Protein AF-A0A1U7U8F5-F1 (afdb_monomer_lite)

Secondary structure (DSSP, 8-state):
-HHHHTSHHHHHHHHHHHHHHHHTTT--TTS-----HHHHHHHHHHHHHHHHHHTSPPPP-S-SSS-THHHHHHHHHHHHHHHHHHHHS-GGGGGGHHHHHHHHHTTS-BTTTTEE-HHHHHHHHHHHHHHHHTTSS-GGGHHHIIIIIIHHHHHHHHHHHHHTTPEESS--GGG-S-SS-SHHHHHHHHHTTT--GGGS-----------------------------PPPPPPPPS--SHHHHHHSTTTTSS-SSS-PPPPTTS--S-S---EEETTEEEEEETTEEEETT--PPPPP---

Organism: Carlito syrichta (NCBI:txid1868482)

pLDDT: mean 72.07, std 29.59, range [22.02, 98.56]

Sequence (303 aa):
MGKWKRSQAYADYIGFILTLNEGVKGKKLTVTHRVSEAIEKLVALLNTLDRWIDETPPVDQPSRFGNKAYRTWYAKLDQEAENLVATVVPPHLAAAVPEVAVYLKESVGNATRIDYGTGHEAAFAAFLCCLCKIGVLRVDDQIAIVFKVFNRYLEVMRKLQKTYRMEPAGSQGVWGLDDFQFLPFIWGSSQLIDEDWSVRGTLQPAVEHQRCPLLVQSEPGSRPHVQGRVPGEVPGDPALQVRELAAHPSCHLRLRGPLKPPPPAVPVLTLPLFFLFDGRLLTRVGWGWRELGQREGRPKQGK

Radius of gyration: 24.91 Å; chains: 1; bounding box: 90×78×45 Å

Foldseek 3Di:
DVDCCPDPLVVLLVVLLVLLLLVLAQHFLPDDADDDPLLVLLLVLLVVLLVLPVVQAFDDDPDPAFTLSVLVSLVVLVVCLLVSQPSNDDPVVSVCSVVLSVLVSLQQADNVQLAAAARSVSSVSSSVSVCVVVPSDDSSCSNSCVSPNVVSNVVSNVSSCVRRVHFQDDDPDLQDPDSHHDSLCSSLVSNCPPPPPVVPDDLDAPPPPPPDPDDDDDDDDDDDDDDDDDDDDDDDDTSPRVCVVRHPCPQVPPDPDPRDPHRPNDDDPPDWDFDDDPNFTWTDDPPDIDTPDDDDDDDDDDD

Structure (mmCIF, N/CA/C/O backbone):
data_AF-A0A1U7U8F5-F1
#
_entry.id   AF-A0A1U7U8F5-F1
#
loop_
_atom_site.group_PDB
_atom_site.id
_atom_site.type_symbol
_atom_site.label_atom_id
_atom_site.label_alt_id
_atom_site.label_comp_id
_atom_site.label_asym_id
_atom_site.label_entity_id
_atom_site.label_seq_id
_atom_site.pdbx_PDB_ins_code
_atom_site.Cartn_x
_atom_site.Cartn_y
_atom_site.Cartn_z
_atom_site.occupancy
_atom_site.B_iso_or_equiv
_atom_site.auth_seq_id
_atom_site.auth_comp_id
_atom_site.auth_asym_id
_atom_site.auth_atom_id
_atom_site.pdbx_PDB_model_num
ATOM 1 N N . MET A 1 1 ? 15.162 -14.000 14.342 1.00 82.50 1 MET A N 1
ATOM 2 C CA . MET A 1 1 ? 15.774 -13.273 13.202 1.00 82.50 1 MET A CA 1
ATOM 3 C C . MET A 1 1 ? 16.588 -14.137 12.235 1.00 82.50 1 MET A C 1
ATOM 5 O O . MET A 1 1 ? 16.387 -13.992 11.038 1.00 82.50 1 MET A O 1
ATOM 9 N N . GLY A 1 2 ? 17.470 -15.045 12.682 1.00 93.56 2 GLY A N 1
ATOM 10 C CA . GLY A 1 2 ? 18.291 -15.855 11.756 1.00 93.56 2 GLY A CA 1
ATOM 11 C C . GLY A 1 2 ? 17.498 -16.722 10.759 1.00 93.56 2 GLY A C 1
ATOM 12 O O . GLY A 1 2 ? 17.869 -16.790 9.593 1.00 93.56 2 GLY A O 1
ATOM 13 N N . LYS A 1 3 ? 16.375 -17.325 11.188 1.00 95.81 3 LYS A N 1
ATOM 14 C CA . LYS A 1 3 ? 15.469 -18.103 10.316 1.00 95.81 3 LYS A CA 1
ATOM 15 C C . LYS A 1 3 ? 14.855 -17.251 9.197 1.00 95.81 3 LYS A C 1
ATOM 17 O O . LYS A 1 3 ? 14.829 -17.688 8.058 1.00 95.81 3 LYS A O 1
ATOM 22 N N . TRP A 1 4 ? 14.410 -16.034 9.522 1.00 94.88 4 TRP A N 1
ATOM 23 C CA . TRP A 1 4 ? 13.816 -15.100 8.559 1.00 94.88 4 TRP A CA 1
ATOM 24 C C . TRP A 1 4 ? 14.803 -14.727 7.448 1.00 94.88 4 TRP A C 1
ATOM 26 O O . TRP A 1 4 ? 14.494 -14.917 6.279 1.00 94.88 4 TRP A O 1
ATOM 36 N N . LYS A 1 5 ? 16.025 -14.309 7.806 1.00 94.88 5 LYS A N 1
ATOM 37 C CA . LYS A 1 5 ? 17.063 -13.908 6.836 1.00 94.88 5 LYS A CA 1
ATOM 38 C C . LYS A 1 5 ? 17.476 -15.015 5.852 1.00 94.88 5 LYS A C 1
ATOM 40 O O . LYS A 1 5 ? 18.055 -14.713 4.821 1.00 94.88 5 LYS A O 1
ATOM 45 N N . ARG A 1 6 ? 17.217 -16.286 6.180 1.00 96.50 6 ARG A N 1
ATOM 46 C CA . ARG A 1 6 ? 17.508 -17.453 5.325 1.00 96.50 6 ARG A CA 1
ATOM 47 C C . ARG A 1 6 ? 16.265 -18.035 4.649 1.00 96.50 6 ARG A C 1
ATOM 49 O O . ARG A 1 6 ? 16.342 -19.104 4.056 1.00 96.50 6 ARG A O 1
ATOM 56 N N . SER A 1 7 ? 15.111 -17.396 4.809 1.00 97.88 7 SER A N 1
ATOM 57 C CA . SER A 1 7 ? 13.853 -17.880 4.247 1.00 97.88 7 SER A CA 1
ATOM 58 C C . SER A 1 7 ? 13.704 -17.475 2.783 1.00 97.88 7 SER A C 1
ATOM 60 O O . SER A 1 7 ? 14.211 -16.431 2.370 1.00 97.88 7 SER A O 1
ATOM 62 N N . GLN A 1 8 ? 12.945 -18.269 2.025 1.00 97.50 8 GLN A N 1
ATOM 63 C CA . GLN A 1 8 ? 12.595 -17.942 0.643 1.00 97.50 8 GLN A CA 1
ATOM 64 C C . GLN A 1 8 ? 11.852 -16.602 0.550 1.00 97.50 8 GLN A C 1
ATOM 66 O O . GLN A 1 8 ? 12.165 -15.789 -0.308 1.00 97.50 8 GLN A O 1
ATOM 71 N N . ALA A 1 9 ? 10.949 -16.325 1.497 1.00 96.19 9 ALA A N 1
ATOM 72 C CA . ALA A 1 9 ? 10.206 -15.069 1.554 1.00 96.19 9 ALA A CA 1
ATOM 73 C C . ALA A 1 9 ? 11.127 -13.842 1.654 1.00 96.19 9 ALA A C 1
ATOM 75 O O . ALA A 1 9 ? 10.892 -12.845 0.981 1.00 96.19 9 ALA A O 1
ATOM 76 N N . TYR A 1 10 ? 12.200 -13.915 2.448 1.00 97.19 10 TYR A N 1
ATOM 77 C CA . TYR A 1 10 ? 13.178 -12.828 2.530 1.00 97.19 10 TYR A CA 1
ATOM 78 C C . TYR A 1 10 ? 13.939 -12.640 1.213 1.00 97.19 10 TYR A C 1
ATOM 80 O O . TYR A 1 10 ? 14.113 -11.506 0.771 1.00 97.19 10 TYR A O 1
ATOM 88 N N . ALA A 1 11 ? 14.373 -13.736 0.584 1.00 97.62 11 ALA A N 1
ATOM 89 C CA . ALA A 1 11 ? 15.077 -13.684 -0.694 1.00 97.62 11 ALA A CA 1
ATOM 90 C C . ALA A 1 11 ? 14.194 -13.093 -1.806 1.00 97.62 11 ALA A C 1
ATOM 92 O O . ALA A 1 11 ? 14.628 -12.183 -2.509 1.00 97.62 11 ALA A O 1
ATOM 93 N N . ASP A 1 12 ? 12.944 -13.549 -1.907 1.00 96.69 12 ASP A N 1
ATOM 94 C CA . ASP A 1 12 ? 11.968 -13.052 -2.879 1.00 96.69 12 ASP A CA 1
ATOM 95 C C . ASP A 1 12 ? 11.641 -11.575 -2.645 1.00 96.69 12 ASP A C 1
ATOM 97 O O . ASP A 1 12 ? 11.626 -10.785 -3.586 1.00 96.69 12 ASP A O 1
ATOM 101 N N . TYR A 1 13 ? 11.419 -11.192 -1.384 1.00 96.88 13 TYR A N 1
ATOM 102 C CA . TYR A 1 13 ? 11.092 -9.821 -1.011 1.00 96.88 13 TYR A CA 1
ATOM 103 C C . TYR A 1 13 ? 12.232 -8.859 -1.349 1.00 96.88 13 TYR A C 1
ATOM 105 O O . TYR A 1 13 ? 12.018 -7.854 -2.021 1.00 96.88 13 TYR A O 1
ATOM 113 N N . ILE A 1 14 ? 13.463 -9.166 -0.928 1.00 97.19 14 ILE A N 1
ATOM 114 C CA . ILE A 1 14 ? 14.619 -8.313 -1.232 1.00 97.19 14 ILE A CA 1
ATOM 115 C C . ILE A 1 14 ? 14.899 -8.290 -2.736 1.00 97.19 14 ILE A C 1
ATOM 117 O O . ILE A 1 14 ? 15.156 -7.216 -3.277 1.00 97.19 14 ILE A O 1
ATOM 121 N N . GLY A 1 15 ? 14.791 -9.435 -3.417 1.00 96.56 15 GLY A N 1
ATOM 122 C CA . GLY A 1 15 ? 14.902 -9.510 -4.872 1.00 96.56 15 GLY A CA 1
ATOM 123 C C . GLY A 1 15 ? 13.912 -8.572 -5.561 1.00 96.56 15 GLY A C 1
ATOM 124 O O . GLY A 1 15 ? 14.318 -7.754 -6.379 1.00 96.56 15 GLY A O 1
ATOM 125 N N . PHE A 1 16 ? 12.642 -8.606 -5.153 1.00 96.75 16 PHE A N 1
ATOM 126 C CA . PHE A 1 16 ? 11.596 -7.725 -5.668 1.00 96.75 16 PHE A CA 1
ATOM 127 C C . PHE A 1 16 ? 11.921 -6.237 -5.474 1.00 96.75 16 PHE A C 1
ATOM 129 O O . PHE A 1 16 ? 11.867 -5.471 -6.437 1.00 96.75 16 PHE A O 1
ATOM 136 N N . ILE A 1 17 ? 12.322 -5.821 -4.265 1.00 96.75 17 ILE A N 1
ATOM 137 C CA . ILE A 1 17 ? 12.678 -4.418 -3.991 1.00 96.75 17 ILE A CA 1
ATOM 138 C C . ILE A 1 17 ? 13.838 -3.950 -4.880 1.00 96.75 17 ILE A C 1
ATOM 140 O O . ILE A 1 17 ? 13.774 -2.846 -5.427 1.00 96.75 17 ILE A O 1
ATOM 144 N N . LEU A 1 18 ? 14.877 -4.777 -5.041 1.00 96.50 18 LEU A N 1
ATOM 145 C CA . LEU A 1 18 ? 16.050 -4.451 -5.856 1.00 96.50 18 LEU A CA 1
ATOM 146 C C . LEU A 1 18 ? 15.728 -4.423 -7.355 1.00 96.50 18 LEU A C 1
ATOM 148 O O . LEU A 1 18 ? 16.189 -3.523 -8.055 1.00 96.50 18 LEU A O 1
ATOM 152 N N . THR A 1 19 ? 14.900 -5.346 -7.851 1.00 95.88 19 THR A N 1
ATOM 153 C CA . THR A 1 19 ? 14.446 -5.337 -9.249 1.00 95.88 19 THR A CA 1
ATOM 154 C C . THR A 1 19 ? 13.675 -4.059 -9.570 1.00 95.88 19 THR A C 1
ATOM 156 O O . THR A 1 19 ? 13.973 -3.401 -10.566 1.00 95.88 19 THR A O 1
ATOM 159 N N . LEU A 1 20 ? 12.739 -3.653 -8.704 1.00 95.62 20 LEU A N 1
ATOM 160 C CA . LEU A 1 20 ? 12.026 -2.385 -8.875 1.00 95.62 20 LEU A CA 1
ATOM 161 C C . LEU A 1 20 ? 12.970 -1.180 -8.790 1.00 95.62 20 LEU A C 1
ATOM 163 O O . LEU A 1 20 ? 12.830 -0.243 -9.574 1.00 95.62 20 LEU A O 1
ATOM 167 N N . ASN A 1 21 ? 13.955 -1.226 -7.888 1.00 95.00 21 ASN A N 1
ATOM 168 C CA . ASN A 1 21 ? 14.948 -0.168 -7.724 1.00 95.00 21 ASN A CA 1
ATOM 169 C C . ASN A 1 21 ? 15.760 0.083 -9.002 1.00 95.00 21 ASN A C 1
ATOM 171 O O . ASN A 1 21 ? 15.910 1.234 -9.410 1.00 95.00 21 ASN A O 1
ATOM 175 N N . GLU A 1 22 ? 16.243 -0.974 -9.656 1.00 94.44 22 GLU A N 1
ATOM 176 C CA . GLU A 1 22 ? 16.920 -0.852 -10.953 1.00 94.44 22 GLU A CA 1
ATOM 177 C C . GLU A 1 22 ? 15.947 -0.432 -12.065 1.00 94.44 22 GLU A C 1
ATOM 179 O O . GLU A 1 22 ? 16.286 0.383 -12.926 1.00 94.44 22 GLU A O 1
ATOM 184 N N . GLY A 1 23 ? 14.699 -0.911 -12.016 1.00 92.12 23 GLY A N 1
ATOM 185 C CA . GLY A 1 23 ? 13.648 -0.532 -12.960 1.00 92.12 23 GLY A CA 1
ATOM 186 C C . GLY A 1 23 ? 13.416 0.981 -13.033 1.00 92.12 23 GLY A C 1
ATOM 187 O O . GLY A 1 23 ? 13.253 1.526 -14.129 1.00 92.12 23 GLY A O 1
ATOM 188 N N . VAL A 1 24 ? 13.475 1.683 -11.899 1.00 92.88 24 VAL A N 1
ATOM 189 C CA . VAL A 1 24 ? 13.229 3.137 -11.807 1.00 92.88 24 VAL A CA 1
ATOM 190 C C . VAL A 1 24 ? 14.482 4.010 -11.891 1.00 92.88 24 VAL A C 1
ATOM 192 O O . VAL A 1 24 ? 14.369 5.236 -11.917 1.00 92.88 24 VAL A O 1
ATOM 195 N N . LYS A 1 25 ? 15.666 3.400 -11.976 1.00 93.06 25 LYS A N 1
ATOM 196 C CA . LYS A 1 25 ? 16.948 4.109 -11.995 1.00 93.06 25 LYS A CA 1
ATOM 197 C C . LYS A 1 25 ? 17.014 5.158 -13.106 1.00 93.06 25 LYS A C 1
ATOM 199 O O . LYS A 1 25 ? 16.741 4.826 -14.267 1.00 93.06 25 LYS A O 1
ATOM 204 N N . GLY A 1 26 ? 17.348 6.397 -12.731 1.00 88.62 26 GLY A N 1
ATOM 205 C CA . GLY A 1 26 ? 17.489 7.551 -13.630 1.00 88.62 26 GLY A CA 1
ATOM 206 C C . GLY A 1 26 ? 16.205 7.971 -14.362 1.00 88.62 26 GLY A C 1
ATOM 207 O O . GLY A 1 26 ? 16.271 8.663 -15.377 1.00 88.62 26 GLY A O 1
ATOM 208 N N . LYS A 1 27 ? 15.024 7.510 -13.919 1.00 88.94 27 LYS A N 1
ATOM 209 C CA . LYS A 1 27 ? 13.741 7.781 -14.589 1.00 88.94 27 LYS A CA 1
ATOM 210 C C . LYS A 1 27 ? 12.869 8.714 -13.760 1.00 88.94 27 LYS A C 1
ATOM 212 O O . LYS A 1 27 ? 12.608 8.475 -12.584 1.00 88.94 27 LYS A O 1
ATOM 217 N N . LYS A 1 28 ? 12.335 9.743 -14.417 1.00 87.06 28 LYS A N 1
ATOM 218 C CA . LYS A 1 28 ? 11.339 10.654 -13.835 1.00 87.06 28 LYS A CA 1
ATOM 219 C C . LYS A 1 28 ? 9.970 9.992 -13.795 1.00 87.06 28 LYS A C 1
ATOM 221 O O . LYS A 1 28 ? 9.658 9.171 -14.651 1.00 87.06 28 LYS A O 1
ATOM 226 N N . LEU A 1 29 ? 9.113 10.428 -12.875 1.00 81.56 29 LEU A N 1
ATOM 227 C CA . LEU A 1 29 ? 7.721 9.965 -12.811 1.00 81.56 29 LEU A CA 1
ATOM 228 C C . LEU A 1 29 ? 6.932 10.210 -14.102 1.00 81.56 29 LEU A C 1
ATOM 230 O O . LEU A 1 29 ? 6.034 9.442 -14.430 1.00 81.56 29 LEU A O 1
ATOM 234 N N . THR A 1 30 ? 7.278 11.263 -14.843 1.00 82.88 30 THR A N 1
ATOM 235 C CA . THR A 1 30 ? 6.650 11.613 -16.123 1.00 82.88 30 THR A CA 1
ATOM 236 C C . THR A 1 30 ? 7.140 10.769 -17.297 1.00 82.88 30 THR A C 1
ATOM 238 O O . THR A 1 30 ? 6.676 10.976 -18.418 1.00 82.88 30 THR A O 1
ATOM 241 N N . VAL A 1 31 ? 8.073 9.832 -17.079 1.00 86.94 31 VAL A N 1
ATOM 242 C CA . VAL A 1 31 ? 8.539 8.940 -18.142 1.00 86.94 31 VAL A CA 1
ATOM 243 C C . VAL A 1 31 ? 7.357 8.159 -18.705 1.00 86.94 31 VAL A C 1
ATOM 245 O O . VAL A 1 31 ? 6.549 7.596 -17.963 1.00 86.94 31 VAL A O 1
ATOM 248 N N . THR A 1 32 ? 7.251 8.099 -20.028 1.00 88.12 32 THR A N 1
ATOM 249 C CA . THR A 1 32 ? 6.258 7.246 -20.673 1.00 88.12 32 THR A CA 1
ATOM 250 C C . THR A 1 32 ? 6.615 5.788 -20.411 1.00 88.12 32 THR A C 1
ATOM 252 O O . THR A 1 32 ? 7.730 5.347 -20.682 1.00 88.12 32 THR A O 1
ATOM 255 N N . HIS A 1 33 ? 5.667 5.038 -19.866 1.00 88.81 33 HIS A N 1
ATOM 256 C CA . HIS A 1 33 ? 5.814 3.622 -19.567 1.00 88.81 33 HIS A CA 1
ATOM 257 C C . HIS A 1 33 ? 4.502 2.899 -19.860 1.00 88.81 33 HIS A C 1
ATOM 259 O O . HIS A 1 33 ? 3.434 3.512 -19.929 1.00 88.81 33 HIS A O 1
ATOM 265 N N . ARG A 1 34 ? 4.587 1.583 -20.053 1.00 90.25 34 ARG A N 1
ATOM 266 C CA . ARG A 1 34 ? 3.415 0.739 -20.269 1.00 90.25 34 ARG A CA 1
ATOM 267 C C . ARG A 1 34 ? 2.558 0.718 -19.005 1.00 90.25 34 ARG A C 1
ATOM 269 O O . ARG A 1 34 ? 3.077 0.564 -17.904 1.00 90.25 34 ARG A O 1
ATOM 276 N N . VAL A 1 35 ? 1.248 0.834 -19.182 1.00 94.62 35 VAL A N 1
ATOM 277 C CA . VAL A 1 35 ? 0.257 0.651 -18.120 1.00 94.62 35 VAL A CA 1
ATOM 278 C C . VAL A 1 35 ? -0.619 -0.521 -18.540 1.00 94.62 35 VAL A C 1
ATOM 280 O O . VAL A 1 35 ? -1.274 -0.458 -19.577 1.00 94.62 35 VAL A O 1
ATOM 283 N N . SER A 1 36 ? -0.558 -1.625 -17.799 1.00 95.88 36 SER A N 1
ATOM 284 C CA . SER A 1 36 ? -1.419 -2.784 -18.035 1.00 95.88 36 SER A CA 1
ATOM 285 C C . SER A 1 36 ? -2.768 -2.636 -17.332 1.00 95.88 36 SER A C 1
ATOM 287 O O . SER A 1 36 ? -2.914 -1.862 -16.386 1.00 95.88 36 SER A O 1
ATOM 289 N N . GLU A 1 37 ? -3.746 -3.441 -17.748 1.00 96.75 37 GLU A N 1
ATOM 290 C CA . GLU A 1 37 ? -5.063 -3.519 -17.100 1.00 96.75 37 GLU A CA 1
ATOM 291 C C . GLU A 1 37 ? -4.948 -3.857 -15.601 1.00 96.75 37 GLU A C 1
ATOM 293 O O . GLU A 1 37 ? -5.682 -3.316 -14.776 1.00 96.75 37 GLU A O 1
ATOM 298 N N . ALA A 1 38 ? -3.987 -4.709 -15.219 1.00 97.00 38 ALA A N 1
ATOM 299 C CA . ALA A 1 38 ? -3.735 -5.047 -13.819 1.00 97.00 38 ALA A CA 1
ATOM 300 C C . ALA A 1 38 ? -3.294 -3.819 -13.001 1.00 97.00 38 ALA A C 1
ATOM 302 O O . ALA A 1 38 ? -3.749 -3.636 -11.873 1.00 97.00 38 ALA A O 1
ATOM 303 N N . ILE A 1 39 ? -2.458 -2.946 -13.577 1.00 97.81 39 ILE A N 1
ATOM 304 C CA . ILE A 1 39 ? -2.050 -1.686 -12.943 1.00 97.81 39 ILE A CA 1
ATOM 305 C C . ILE A 1 39 ? -3.245 -0.745 -12.770 1.00 97.81 39 ILE A C 1
ATOM 307 O O . ILE A 1 39 ? -3.401 -0.151 -11.705 1.00 97.81 39 ILE A O 1
ATOM 311 N N . GLU A 1 40 ? -4.106 -0.618 -13.781 1.00 97.88 40 GLU A N 1
ATOM 312 C CA . GLU A 1 40 ? -5.309 0.219 -13.687 1.00 97.88 40 GLU A CA 1
ATOM 313 C C . GLU A 1 40 ? -6.268 -0.291 -12.609 1.00 97.88 40 GLU A C 1
ATOM 315 O O . GLU A 1 40 ? -6.746 0.494 -11.788 1.00 97.88 40 GLU A O 1
ATOM 320 N N . LYS A 1 41 ? -6.475 -1.611 -12.539 1.00 98.12 41 LYS A N 1
ATOM 321 C CA . LYS A 1 41 ? -7.278 -2.259 -11.494 1.00 98.12 41 LYS A CA 1
ATOM 322 C C . LYS A 1 41 ? -6.695 -2.049 -10.097 1.00 98.12 41 LYS A C 1
ATOM 324 O O . LYS A 1 41 ? -7.445 -1.761 -9.170 1.00 98.12 41 LYS A O 1
ATOM 329 N N . LEU A 1 42 ? -5.372 -2.108 -9.939 1.00 98.44 42 LEU A N 1
ATOM 330 C CA . LEU A 1 42 ? -4.708 -1.792 -8.668 1.00 98.44 42 LEU A CA 1
ATOM 331 C C . LEU A 1 42 ? -4.900 -0.328 -8.257 1.00 98.44 42 LEU A C 1
ATOM 333 O O . LEU A 1 42 ? -5.165 -0.043 -7.091 1.00 98.44 42 LEU A O 1
ATOM 337 N N . VAL A 1 43 ? -4.813 0.609 -9.202 1.00 98.25 43 VAL A N 1
ATOM 338 C CA . VAL A 1 43 ? -5.098 2.025 -8.928 1.00 98.25 43 VAL A CA 1
ATOM 339 C C . VAL A 1 43 ? -6.574 2.224 -8.560 1.00 98.25 43 VAL A C 1
ATOM 341 O O . VAL A 1 43 ? -6.869 2.959 -7.619 1.00 98.25 43 VAL A O 1
ATOM 344 N N . ALA A 1 44 ? -7.504 1.543 -9.233 1.00 98.31 44 ALA A N 1
ATOM 345 C CA . ALA A 1 44 ? -8.931 1.584 -8.907 1.00 98.31 44 ALA A CA 1
ATOM 346 C C . ALA A 1 44 ? -9.240 0.992 -7.518 1.00 98.31 44 ALA A C 1
ATOM 348 O O . ALA A 1 44 ? -10.053 1.548 -6.773 1.00 98.31 44 ALA A O 1
ATOM 349 N N . LEU A 1 45 ? -8.545 -0.083 -7.134 1.00 98.50 45 LEU A N 1
ATOM 350 C CA . LEU A 1 45 ? -8.580 -0.638 -5.781 1.00 98.50 45 LEU A CA 1
ATOM 351 C C . LEU A 1 45 ? -8.150 0.426 -4.764 1.00 98.50 45 LEU A C 1
ATOM 353 O O . LEU A 1 45 ? -8.891 0.709 -3.825 1.00 98.50 45 LEU A O 1
ATOM 357 N N . LEU A 1 46 ? -7.012 1.093 -4.979 1.00 98.56 46 LEU A N 1
ATOM 358 C CA . LEU A 1 46 ? -6.535 2.158 -4.085 1.00 98.56 46 LEU A CA 1
ATOM 359 C C . LEU A 1 46 ? -7.489 3.364 -4.036 1.00 98.56 46 LEU A C 1
ATOM 361 O O . LEU A 1 46 ? -7.699 3.941 -2.972 1.00 98.56 46 LEU A O 1
ATOM 365 N N . ASN A 1 47 ? -8.126 3.715 -5.155 1.00 98.44 47 ASN A N 1
ATOM 366 C CA . ASN A 1 47 ? -9.162 4.751 -5.195 1.00 98.44 47 ASN A CA 1
ATOM 367 C C . ASN A 1 47 ? -10.411 4.363 -4.396 1.00 98.44 47 ASN A C 1
ATOM 369 O O . ASN A 1 47 ? -11.062 5.228 -3.814 1.00 98.44 47 ASN A O 1
ATOM 373 N N . THR A 1 48 ? -10.739 3.073 -4.331 1.00 98.44 48 THR A N 1
ATOM 374 C CA . THR A 1 48 ? -11.832 2.579 -3.485 1.00 98.44 48 THR A CA 1
ATOM 375 C C . THR A 1 48 ? -11.500 2.749 -2.005 1.00 98.44 48 THR A C 1
ATOM 377 O O . THR A 1 48 ? -12.331 3.259 -1.254 1.00 98.44 48 THR A O 1
ATOM 380 N N . LEU A 1 49 ? -10.268 2.415 -1.604 1.00 98.25 49 LEU A N 1
ATOM 381 C CA . LEU A 1 49 ? -9.776 2.656 -0.243 1.00 98.25 49 LEU A CA 1
ATOM 382 C C . LEU A 1 49 ? -9.831 4.145 0.117 1.00 98.25 49 LEU A C 1
ATOM 384 O O . LEU A 1 49 ? -10.273 4.485 1.213 1.00 98.25 49 LEU A O 1
ATOM 388 N N . ASP A 1 50 ? -9.425 5.017 -0.809 1.00 98.19 50 ASP A N 1
ATOM 389 C CA . ASP A 1 50 ? -9.465 6.472 -0.644 1.00 98.19 50 ASP A CA 1
ATOM 390 C C . ASP A 1 50 ? -10.892 7.010 -0.477 1.00 98.19 50 ASP A C 1
ATOM 392 O O . ASP A 1 50 ? -11.166 7.772 0.450 1.00 98.19 50 ASP A O 1
ATOM 396 N N . ARG A 1 51 ? -11.828 6.551 -1.316 1.00 98.44 51 ARG A N 1
ATOM 397 C CA . ARG A 1 51 ? -13.251 6.901 -1.212 1.00 98.44 51 ARG A CA 1
ATOM 398 C C . ARG A 1 51 ? -13.830 6.507 0.144 1.00 98.44 51 ARG A C 1
ATOM 400 O O . ARG A 1 51 ? -14.583 7.272 0.741 1.00 98.44 51 ARG A O 1
ATOM 407 N N . TRP A 1 52 ? -13.469 5.337 0.672 1.00 98.44 52 TRP A N 1
ATOM 408 C CA . TRP A 1 52 ? -13.939 4.924 1.995 1.00 98.44 52 TRP A CA 1
ATOM 409 C C . TRP A 1 52 ? -13.451 5.834 3.121 1.00 98.44 52 TRP A C 1
ATOM 411 O O . TRP A 1 52 ? -14.117 5.890 4.157 1.00 98.44 52 TRP A O 1
ATOM 421 N N . ILE A 1 53 ? -12.329 6.544 2.944 1.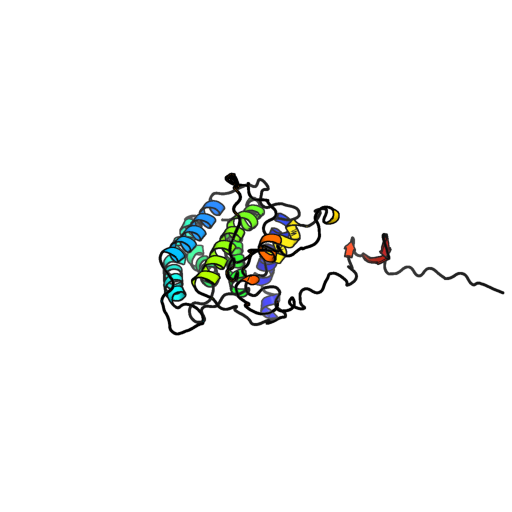00 98.06 53 ILE A N 1
ATOM 422 C CA . ILE A 1 53 ? -11.865 7.555 3.906 1.00 98.06 53 ILE A CA 1
ATOM 423 C C . ILE A 1 53 ? -12.855 8.720 3.939 1.00 98.06 53 ILE A C 1
ATOM 425 O O . ILE A 1 53 ? -13.243 9.158 5.020 1.00 98.06 53 ILE A O 1
ATOM 429 N N . ASP A 1 54 ? -13.309 9.177 2.770 1.00 97.25 54 ASP A N 1
ATOM 430 C CA . ASP A 1 54 ? -14.283 10.271 2.658 1.00 97.25 54 ASP A CA 1
ATOM 431 C C . ASP A 1 54 ? -15.651 9.873 3.232 1.00 97.25 54 ASP A C 1
ATOM 433 O O . ASP A 1 54 ? -16.308 10.660 3.910 1.00 97.25 54 ASP A O 1
ATOM 437 N N . GLU A 1 55 ? -16.049 8.615 3.042 1.00 97.44 55 GLU A N 1
ATOM 438 C CA . GLU A 1 55 ? -17.282 8.046 3.603 1.00 97.44 55 GLU A CA 1
ATOM 439 C C . GLU A 1 55 ? -17.205 7.734 5.103 1.00 97.44 55 GLU A C 1
ATOM 441 O O . GLU A 1 55 ? -18.209 7.354 5.710 1.00 97.44 55 GLU A O 1
ATOM 446 N N . THR A 1 56 ? -16.022 7.837 5.709 1.00 97.06 56 THR A N 1
ATOM 447 C CA . THR A 1 56 ? -15.797 7.486 7.114 1.00 97.06 56 THR A CA 1
ATOM 448 C C . THR A 1 56 ? -15.119 8.660 7.827 1.00 97.06 56 THR A C 1
ATOM 450 O O . THR A 1 56 ? -13.938 8.572 8.181 1.00 97.06 56 THR A O 1
ATOM 453 N N . PRO A 1 57 ? -15.835 9.785 8.025 1.00 96.00 57 PRO A N 1
ATOM 454 C CA . PRO A 1 57 ? -15.252 10.996 8.584 1.00 96.00 57 PRO A CA 1
ATOM 455 C C . PRO A 1 57 ? -14.760 10.784 10.028 1.00 96.00 57 PRO A C 1
ATOM 457 O O . PRO A 1 57 ? -15.305 9.944 10.754 1.00 96.00 57 PRO A O 1
ATOM 460 N N . PRO A 1 58 ? -13.744 11.544 10.481 1.00 95.12 58 PRO A N 1
ATOM 461 C CA . PRO A 1 58 ? -13.267 11.483 11.859 1.00 95.12 58 PRO A CA 1
ATOM 462 C C . PRO A 1 58 ? -14.386 11.779 12.858 1.00 95.12 58 PRO A C 1
ATOM 464 O O . PRO A 1 58 ? -15.131 12.745 12.697 1.00 95.12 58 PRO A O 1
ATOM 467 N N . VAL A 1 59 ? -14.468 10.983 13.923 1.00 93.69 59 VAL A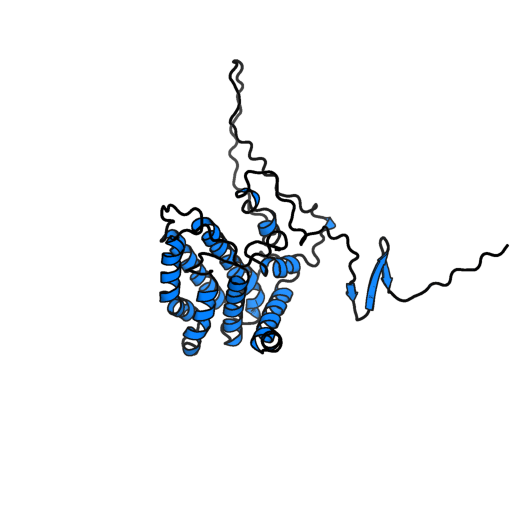 N 1
ATOM 468 C CA . VAL A 1 59 ? -15.425 11.221 15.013 1.00 93.69 59 VAL A CA 1
ATOM 469 C C . VAL A 1 59 ? -14.823 12.128 16.076 1.00 93.69 59 VAL A C 1
ATOM 471 O O . VAL A 1 59 ? -13.612 12.081 16.320 1.00 93.69 59 VAL A O 1
ATOM 474 N N . ASP A 1 60 ? -15.665 12.926 16.733 1.00 90.38 60 ASP A N 1
ATOM 475 C CA . ASP A 1 60 ? -15.232 13.639 17.928 1.00 90.38 60 ASP A CA 1
ATOM 476 C C . ASP A 1 60 ? -14.937 12.635 19.049 1.00 90.38 60 ASP A C 1
ATOM 478 O O . ASP A 1 60 ? -15.665 11.658 19.256 1.00 90.38 60 ASP A O 1
ATOM 482 N N . GLN A 1 61 ? -13.814 12.829 19.730 1.00 88.56 61 GLN A N 1
ATOM 483 C CA . GLN A 1 61 ? -13.363 11.913 20.766 1.00 88.56 61 GLN A CA 1
ATOM 484 C C . GLN A 1 61 ? -12.505 12.634 21.808 1.00 88.56 61 GLN A C 1
ATOM 486 O O . GLN A 1 61 ? -11.691 13.487 21.459 1.00 88.56 61 GLN A O 1
ATOM 491 N N . PRO A 1 62 ? -12.584 12.220 23.086 1.00 82.81 62 PRO A N 1
ATOM 492 C CA . PRO A 1 62 ? -11.774 12.814 24.148 1.00 82.81 62 PRO A CA 1
ATOM 493 C C . PRO A 1 62 ? -10.278 12.475 24.024 1.00 82.81 62 PRO A C 1
ATOM 495 O O . PRO A 1 62 ? -9.433 13.157 24.599 1.00 82.81 62 PRO A O 1
ATOM 498 N N . SER A 1 63 ? -9.926 11.412 23.289 1.00 83.56 63 SER A N 1
ATOM 499 C CA . SER A 1 63 ? -8.531 11.014 23.085 1.00 83.56 63 SER A CA 1
ATOM 500 C C . SER A 1 63 ? -7.852 11.885 22.029 1.00 83.56 63 SER A C 1
ATOM 502 O O . SER A 1 63 ? -8.316 11.978 20.893 1.00 83.56 63 SER A O 1
ATOM 504 N N . ARG A 1 64 ? -6.690 12.443 22.382 1.00 83.38 64 ARG A N 1
ATOM 505 C CA . ARG A 1 64 ? -5.815 13.186 21.459 1.00 83.38 64 ARG A CA 1
ATOM 506 C C . ARG A 1 64 ? -5.051 12.303 20.463 1.00 83.38 64 ARG A C 1
ATOM 508 O O . ARG A 1 64 ? -4.468 12.835 19.524 1.00 83.38 64 ARG A O 1
ATOM 515 N N . PHE A 1 65 ? -5.009 10.995 20.713 1.00 82.50 65 PHE A N 1
ATOM 516 C CA . PHE A 1 65 ? -4.311 10.007 19.887 1.00 82.50 65 PHE A CA 1
ATOM 517 C C . PHE A 1 65 ? -5.219 9.516 18.747 1.00 82.50 65 PHE A C 1
ATOM 519 O O . PHE A 1 65 ? -6.255 10.136 18.490 1.00 82.50 65 PHE A O 1
ATOM 526 N N . GLY A 1 66 ? -4.834 8.436 18.057 1.00 89.06 66 GLY A N 1
ATOM 527 C CA . GLY A 1 66 ? -5.510 7.933 16.856 1.00 89.06 66 GLY A CA 1
ATOM 528 C C . GLY A 1 66 ? -7.046 7.981 16.910 1.00 89.06 66 GLY A C 1
ATOM 529 O O . GLY A 1 66 ? -7.679 7.650 17.921 1.00 89.06 66 GLY A O 1
ATOM 530 N N . ASN A 1 67 ? -7.660 8.437 15.818 1.00 94.88 67 ASN A N 1
ATOM 531 C CA . ASN A 1 67 ? -9.104 8.600 15.707 1.00 94.88 67 ASN A CA 1
ATOM 532 C C . ASN A 1 67 ? -9.796 7.246 15.513 1.00 94.88 67 ASN A C 1
ATOM 534 O O . ASN A 1 67 ? -9.464 6.493 14.597 1.00 94.88 67 ASN A O 1
ATOM 538 N N . LYS A 1 68 ? -10.808 6.956 16.335 1.00 94.69 68 LYS A N 1
ATOM 539 C CA . LYS A 1 68 ? -11.537 5.680 16.320 1.00 94.69 68 LYS A CA 1
ATOM 540 C C . LYS A 1 68 ? -12.257 5.393 15.001 1.00 94.69 68 LYS A C 1
ATOM 542 O O . LYS A 1 68 ? -12.475 4.219 14.714 1.00 94.69 68 LYS A O 1
ATOM 547 N N . ALA A 1 69 ? -12.573 6.407 14.189 1.00 96.75 69 ALA A N 1
ATOM 548 C CA . ALA A 1 69 ? -13.165 6.215 12.863 1.00 96.75 69 ALA A CA 1
ATOM 549 C C . ALA A 1 69 ? -12.281 5.359 11.935 1.00 96.75 69 ALA A C 1
ATOM 551 O O . ALA A 1 69 ? -12.810 4.659 11.073 1.00 96.75 69 ALA A O 1
ATOM 552 N N . TYR A 1 70 ? -10.962 5.307 12.173 1.00 97.81 70 TYR A N 1
ATOM 553 C CA . TYR A 1 70 ? -10.066 4.387 11.469 1.00 97.81 70 TYR A CA 1
ATOM 554 C C . TYR A 1 70 ? -10.484 2.922 11.622 1.00 97.81 70 TYR A C 1
ATOM 556 O O . TYR A 1 70 ? -10.364 2.151 10.680 1.00 97.81 70 TYR A O 1
ATOM 564 N N . ARG A 1 71 ? -11.016 2.522 12.784 1.00 97.19 71 ARG A N 1
ATOM 565 C CA . ARG A 1 71 ? -11.484 1.143 13.002 1.00 97.19 71 ARG A CA 1
ATOM 566 C C . ARG A 1 71 ? -12.682 0.814 12.127 1.00 97.19 71 ARG A C 1
ATOM 568 O O . ARG A 1 71 ? -12.765 -0.293 11.616 1.00 97.19 71 ARG A O 1
ATOM 575 N N . THR A 1 72 ? -13.579 1.778 11.936 1.00 97.69 72 THR A N 1
ATOM 576 C CA . THR A 1 72 ? -14.721 1.642 11.026 1.00 97.69 72 THR A CA 1
ATOM 577 C C . THR A 1 72 ? -14.245 1.511 9.583 1.00 97.69 72 THR A C 1
ATOM 579 O O . THR A 1 72 ? -14.719 0.639 8.861 1.00 97.69 72 THR A O 1
ATOM 582 N N . TRP A 1 73 ? -13.272 2.331 9.176 1.00 98.50 73 TRP A N 1
ATOM 583 C CA . TRP A 1 73 ? -12.660 2.238 7.851 1.00 98.50 73 TRP A CA 1
ATOM 584 C C . TRP A 1 73 ? -11.947 0.889 7.647 1.00 98.50 73 TRP A C 1
ATOM 586 O O . TRP A 1 73 ? -12.182 0.211 6.650 1.00 98.50 73 TRP A O 1
ATOM 596 N N . TYR A 1 74 ? -11.148 0.450 8.623 1.00 98.44 74 TYR A N 1
ATOM 597 C CA . TYR A 1 74 ? -10.428 -0.822 8.570 1.00 98.44 74 TYR A CA 1
ATOM 598 C C . TYR A 1 74 ? -11.382 -2.020 8.552 1.00 98.44 74 TYR A C 1
ATOM 600 O O . TYR A 1 74 ? -11.138 -2.975 7.830 1.00 98.44 74 TYR A O 1
ATOM 608 N N . ALA A 1 75 ? -12.491 -1.977 9.297 1.00 98.19 75 ALA A N 1
ATOM 609 C CA . ALA A 1 75 ? -13.486 -3.047 9.285 1.00 98.19 75 ALA A CA 1
ATOM 610 C C . ALA A 1 75 ? -14.118 -3.241 7.896 1.00 98.19 75 ALA A C 1
ATOM 612 O O . ALA A 1 75 ? -14.340 -4.380 7.492 1.00 98.19 75 ALA A O 1
ATOM 613 N N . LYS A 1 76 ? -14.351 -2.153 7.142 1.00 97.69 76 LYS A N 1
ATOM 614 C CA . LYS A 1 76 ? -14.779 -2.245 5.735 1.00 97.69 76 LYS A CA 1
ATOM 615 C C . LYS A 1 76 ? -13.716 -2.943 4.886 1.00 97.69 76 LYS A C 1
ATOM 617 O O . LYS A 1 76 ? -14.047 -3.847 4.128 1.00 97.69 76 LYS A O 1
ATOM 622 N N . LEU A 1 77 ? -12.444 -2.564 5.042 1.00 97.94 77 LEU A N 1
ATOM 623 C CA . LEU A 1 77 ? -11.347 -3.224 4.333 1.00 97.94 77 LEU A CA 1
ATOM 624 C C . LEU A 1 77 ? -11.246 -4.711 4.689 1.00 97.94 77 LEU A C 1
ATOM 626 O O . LEU A 1 77 ? -11.086 -5.524 3.790 1.00 97.94 77 LEU A O 1
ATOM 630 N N . ASP A 1 78 ? -11.344 -5.078 5.966 1.00 97.38 78 ASP A N 1
ATOM 631 C CA . ASP A 1 78 ? -11.222 -6.473 6.402 1.00 97.38 78 ASP A CA 1
ATOM 632 C C . ASP A 1 78 ? -12.313 -7.370 5.796 1.00 97.38 78 ASP A C 1
ATOM 634 O O . ASP A 1 78 ? -12.027 -8.508 5.425 1.00 97.38 78 ASP A O 1
ATOM 638 N N . GLN A 1 79 ? -13.526 -6.832 5.626 1.00 97.62 79 GLN A N 1
ATOM 639 C CA . GLN A 1 79 ? -14.657 -7.522 4.997 1.00 97.62 79 GLN A CA 1
ATOM 640 C C . GLN A 1 79 ? -14.537 -7.601 3.469 1.00 97.62 79 GLN A C 1
ATOM 642 O O . GLN A 1 79 ? -14.876 -8.620 2.877 1.00 97.62 79 GLN A O 1
ATOM 647 N N . GLU A 1 80 ? -14.041 -6.543 2.826 1.00 98.00 80 GLU A N 1
ATOM 648 C CA . GLU A 1 80 ? -14.037 -6.411 1.363 1.00 98.00 80 GLU A CA 1
ATOM 649 C C . GLU A 1 80 ? -12.686 -6.744 0.706 1.00 98.00 80 GLU A C 1
ATOM 651 O O . GLU A 1 80 ? -12.577 -6.718 -0.520 1.00 98.00 80 GLU A O 1
ATOM 656 N N . ALA A 1 81 ? -11.635 -7.054 1.474 1.00 97.31 81 ALA A N 1
ATOM 657 C CA . ALA A 1 81 ? -10.286 -7.258 0.938 1.00 97.31 81 ALA A CA 1
ATOM 658 C C . ALA A 1 81 ? -10.226 -8.353 -0.135 1.00 97.31 81 ALA A C 1
ATOM 660 O O . ALA A 1 81 ? -9.589 -8.158 -1.169 1.00 97.31 81 ALA A O 1
ATOM 661 N N . GLU A 1 82 ? -10.901 -9.483 0.077 1.00 97.94 82 GLU A N 1
ATOM 662 C CA . GLU A 1 82 ? -10.941 -10.564 -0.914 1.00 97.94 82 GLU A CA 1
ATOM 663 C C . GLU A 1 82 ? -11.670 -10.129 -2.190 1.00 97.94 82 GLU A C 1
ATOM 665 O O . GLU A 1 82 ? -11.161 -10.359 -3.286 1.00 97.94 82 GLU A O 1
ATOM 670 N N . ASN A 1 83 ? -12.792 -9.411 -2.064 1.00 98.00 83 ASN A N 1
ATOM 671 C CA . ASN A 1 83 ? -13.532 -8.873 -3.209 1.00 98.00 83 ASN A CA 1
ATOM 672 C C . ASN A 1 83 ? -12.674 -7.887 -4.010 1.00 98.00 83 ASN A C 1
ATOM 674 O O . ASN A 1 83 ? -12.610 -7.971 -5.236 1.00 98.00 83 ASN A O 1
ATOM 678 N N . LEU A 1 84 ? -11.963 -6.989 -3.322 1.00 97.69 84 LEU A N 1
ATOM 679 C CA . LEU A 1 84 ? -11.039 -6.041 -3.940 1.00 97.69 84 LEU A CA 1
ATOM 680 C C . LEU A 1 84 ? -9.917 -6.757 -4.697 1.00 97.69 84 LEU A C 1
ATOM 682 O O . LEU A 1 84 ? -9.657 -6.435 -5.857 1.00 97.69 84 LEU A O 1
ATOM 686 N N . VAL A 1 85 ? -9.270 -7.746 -4.078 1.00 98.00 85 VAL A N 1
ATOM 687 C CA . VAL A 1 85 ? -8.181 -8.504 -4.714 1.00 98.00 85 VAL A CA 1
ATOM 688 C C . VAL A 1 85 ? -8.696 -9.344 -5.885 1.00 98.00 85 VAL A C 1
ATOM 690 O O . VAL A 1 85 ? -8.033 -9.402 -6.922 1.00 98.00 85 VAL A O 1
ATOM 693 N N . ALA A 1 86 ? -9.899 -9.912 -5.788 1.00 97.62 86 ALA A N 1
ATOM 694 C CA . ALA A 1 86 ? -10.542 -10.644 -6.878 1.00 97.62 86 ALA A CA 1
ATOM 695 C C . ALA A 1 86 ? -10.812 -9.774 -8.119 1.00 97.62 86 ALA A C 1
ATOM 697 O O . ALA A 1 86 ? -10.871 -10.301 -9.227 1.00 97.62 86 ALA A O 1
ATOM 698 N N . THR A 1 87 ? -10.923 -8.444 -7.980 1.00 97.44 87 THR A N 1
ATOM 699 C CA . THR A 1 87 ? -11.024 -7.558 -9.158 1.00 97.44 87 THR A CA 1
ATOM 700 C C . THR A 1 87 ? -9.732 -7.517 -9.981 1.00 97.44 87 THR A C 1
ATOM 702 O O . THR A 1 87 ? -9.785 -7.322 -11.197 1.00 97.44 87 THR A O 1
ATOM 705 N N . VAL A 1 88 ? -8.580 -7.714 -9.328 1.00 97.31 88 VAL A N 1
ATOM 706 C CA . VAL A 1 88 ? -7.237 -7.657 -9.925 1.00 97.31 88 VAL A CA 1
ATOM 707 C C . VAL A 1 88 ? -6.796 -9.040 -10.407 1.00 97.31 88 VAL A C 1
ATOM 709 O O . VAL A 1 88 ? -6.200 -9.164 -11.477 1.00 97.31 88 VAL A O 1
ATOM 712 N N . VAL A 1 89 ? -7.083 -10.082 -9.623 1.00 97.06 89 VAL A N 1
ATOM 713 C CA . VAL A 1 89 ? -6.657 -11.459 -9.893 1.00 97.06 89 VAL A CA 1
ATOM 714 C C . VAL A 1 89 ? -7.604 -12.126 -10.904 1.00 97.06 89 VAL A C 1
ATOM 716 O O . VAL A 1 89 ? -8.806 -12.201 -10.661 1.00 97.06 89 VAL A O 1
ATOM 719 N N . PRO A 1 90 ? -7.099 -12.653 -12.036 1.00 95.81 90 PRO A N 1
ATOM 720 C CA . PRO A 1 90 ? -7.921 -13.360 -13.012 1.00 95.81 90 PRO A CA 1
ATOM 721 C C . PRO A 1 90 ? -8.636 -14.591 -12.421 1.00 95.81 90 PRO A C 1
ATOM 723 O O . PRO A 1 90 ? -8.066 -15.262 -11.558 1.00 95.81 90 PRO A O 1
ATOM 726 N N . PRO A 1 91 ? -9.808 -14.998 -12.953 1.00 95.50 91 PRO A N 1
ATOM 727 C CA . PRO A 1 91 ? -10.603 -16.096 -12.387 1.00 95.50 91 PRO A CA 1
ATOM 728 C C . PRO A 1 91 ? -9.865 -17.438 -12.260 1.00 95.50 91 PRO A C 1
ATOM 730 O O . PRO A 1 91 ? -10.100 -18.187 -11.318 1.00 95.50 91 PRO A O 1
ATOM 733 N N . HIS A 1 92 ? -8.935 -17.739 -13.171 1.00 96.06 92 HIS A N 1
ATOM 734 C CA . HIS A 1 92 ? -8.147 -18.978 -13.126 1.00 96.06 92 HIS A CA 1
ATOM 735 C C . HIS A 1 92 ? -7.134 -19.026 -11.965 1.00 96.06 92 HIS A C 1
ATOM 737 O O . HIS A 1 92 ? -6.619 -20.096 -11.657 1.00 96.06 92 HIS A O 1
ATOM 743 N N . LEU A 1 93 ? -6.865 -17.889 -11.310 1.00 96.88 93 LEU A N 1
ATOM 744 C CA . LEU A 1 93 ? -6.008 -17.760 -10.127 1.00 96.88 93 LEU A CA 1
ATOM 745 C C . LEU A 1 93 ? -6.811 -17.412 -8.863 1.00 96.88 93 LEU A C 1
ATOM 747 O O . LEU A 1 93 ? -6.221 -17.028 -7.855 1.00 96.88 93 LEU A O 1
ATOM 751 N N . ALA A 1 94 ? -8.142 -17.558 -8.880 1.00 96.19 94 ALA A N 1
ATOM 752 C CA . ALA A 1 94 ? -9.009 -17.180 -7.760 1.00 96.19 94 ALA A CA 1
ATOM 753 C C . ALA A 1 94 ? -8.618 -17.845 -6.425 1.00 96.19 94 ALA A C 1
ATOM 755 O O . ALA A 1 94 ? -8.788 -17.248 -5.367 1.00 96.19 94 ALA A O 1
ATOM 756 N N . ALA A 1 95 ? -8.020 -19.041 -6.462 1.00 97.25 95 ALA A N 1
ATOM 757 C CA . ALA A 1 95 ? -7.528 -19.735 -5.270 1.00 97.25 95 ALA A CA 1
ATOM 758 C C . ALA A 1 95 ? -6.425 -18.968 -4.509 1.00 97.25 95 ALA A C 1
ATOM 760 O O . ALA A 1 95 ? -6.239 -19.206 -3.320 1.00 97.25 95 ALA A O 1
ATOM 761 N N . ALA A 1 96 ? -5.711 -18.045 -5.166 1.00 97.00 96 ALA A N 1
ATOM 762 C CA . ALA A 1 96 ? -4.681 -17.215 -4.537 1.00 97.00 96 ALA A CA 1
ATOM 763 C C . ALA A 1 96 ? -5.253 -15.980 -3.815 1.00 97.00 96 ALA A C 1
ATOM 765 O O . ALA A 1 96 ? -4.546 -15.352 -3.029 1.00 97.00 96 ALA A O 1
ATOM 766 N N . VAL A 1 97 ? -6.518 -15.615 -4.069 1.00 98.06 97 VAL A N 1
ATOM 767 C CA . VAL A 1 97 ? -7.137 -14.391 -3.534 1.00 98.06 97 VAL A CA 1
ATOM 768 C C . VAL A 1 97 ? -7.101 -14.330 -2.002 1.00 98.06 97 VAL A C 1
ATOM 770 O O . VAL A 1 97 ? -6.649 -13.300 -1.499 1.00 98.06 97 VAL A O 1
ATOM 773 N N . PRO A 1 98 ? -7.479 -15.385 -1.246 1.00 98.06 98 PRO A N 1
ATOM 774 C CA . PRO A 1 98 ? -7.485 -15.315 0.215 1.00 98.06 98 PRO A CA 1
ATOM 775 C C . PRO A 1 98 ? -6.095 -15.044 0.798 1.00 98.06 98 PRO A C 1
ATOM 777 O O . PRO A 1 98 ? -5.952 -14.225 1.701 1.00 98.06 98 PRO A O 1
ATOM 780 N N . GLU A 1 99 ? -5.051 -15.675 0.251 1.00 98.06 99 GLU A N 1
ATOM 781 C CA . GLU A 1 99 ? -3.670 -15.479 0.708 1.00 98.06 99 GLU A CA 1
ATOM 782 C C . GLU A 1 99 ? -3.160 -14.072 0.373 1.00 98.06 99 GLU A C 1
ATOM 784 O O . GLU A 1 99 ? -2.624 -13.374 1.234 1.00 98.06 99 GLU A O 1
ATOM 789 N N . VAL A 1 100 ? -3.375 -13.613 -0.861 1.00 98.06 100 VAL A N 1
ATOM 790 C CA . VAL A 1 100 ? -2.928 -12.286 -1.308 1.00 98.06 100 VAL A CA 1
ATOM 791 C C . VAL A 1 100 ? -3.654 -11.171 -0.542 1.00 98.06 100 VAL A C 1
ATOM 793 O O . VAL A 1 100 ? -3.038 -10.163 -0.185 1.00 98.06 100 VAL A O 1
ATOM 796 N N . ALA A 1 101 ? -4.938 -11.359 -0.227 1.00 98.19 101 ALA A N 1
ATOM 797 C CA . ALA A 1 101 ? -5.730 -10.409 0.547 1.00 98.19 101 ALA A CA 1
ATOM 798 C C . ALA A 1 101 ? -5.189 -10.199 1.968 1.00 98.19 101 ALA A C 1
ATOM 800 O O . ALA A 1 101 ? -5.273 -9.082 2.474 1.00 98.19 101 ALA A O 1
ATOM 801 N N . VAL A 1 102 ? -4.569 -11.206 2.599 1.00 98.38 102 VAL A N 1
ATOM 802 C CA . VAL A 1 102 ? -3.937 -11.039 3.923 1.00 98.38 102 VAL A CA 1
ATOM 803 C C . VAL A 1 102 ? -2.884 -9.931 3.891 1.00 98.38 102 VAL A C 1
ATOM 805 O O . VAL A 1 102 ? -2.889 -9.055 4.754 1.00 98.38 102 VAL A O 1
ATOM 808 N N . TYR A 1 103 ? -2.026 -9.907 2.868 1.00 98.38 103 TYR A N 1
ATOM 809 C CA . TYR A 1 103 ? -1.000 -8.871 2.734 1.00 98.38 103 TYR A CA 1
ATOM 810 C C . TYR A 1 103 ? -1.595 -7.479 2.504 1.00 98.38 103 TYR A C 1
ATOM 812 O O . TYR A 1 103 ? -1.078 -6.501 3.041 1.00 98.38 103 TYR A O 1
ATOM 820 N N . LEU A 1 104 ? -2.702 -7.382 1.757 1.00 98.38 104 LEU A N 1
ATOM 821 C CA . LEU A 1 104 ? -3.417 -6.116 1.583 1.00 98.38 104 LEU A CA 1
ATOM 822 C C . LEU A 1 104 ? -3.979 -5.611 2.920 1.00 98.38 104 LEU A C 1
ATOM 824 O O . LEU A 1 104 ? -3.826 -4.432 3.238 1.00 98.38 104 LEU A O 1
ATOM 828 N N . LYS A 1 105 ? -4.577 -6.488 3.730 1.00 98.19 105 LYS A N 1
ATOM 829 C CA . LYS A 1 105 ? -5.128 -6.115 5.042 1.00 98.19 105 LYS A CA 1
ATOM 830 C C . LYS A 1 105 ? -4.054 -5.632 6.012 1.00 98.19 105 LYS A C 1
ATOM 832 O O . LYS A 1 105 ? -4.224 -4.605 6.659 1.00 98.19 105 LYS A O 1
ATOM 837 N N . GLU A 1 106 ? -2.908 -6.304 6.031 1.00 98.06 106 GLU A N 1
ATOM 838 C CA . GLU A 1 106 ? -1.772 -5.921 6.876 1.00 98.06 106 GLU A CA 1
ATOM 839 C C . GLU A 1 106 ? -1.012 -4.684 6.361 1.00 98.06 106 GLU A C 1
ATOM 841 O O . GLU A 1 106 ? -0.118 -4.181 7.042 1.00 98.06 106 GLU A O 1
ATOM 846 N N . SER A 1 107 ? -1.358 -4.156 5.181 1.00 98.38 107 SER A N 1
ATOM 847 C CA . SER A 1 107 ? -0.624 -3.049 4.560 1.00 98.38 107 SER A CA 1
ATOM 848 C C . SER A 1 107 ? -1.019 -1.650 5.023 1.00 98.38 107 SER A C 1
ATOM 850 O O . SER A 1 107 ? -0.302 -0.700 4.748 1.00 98.38 107 SER A O 1
ATOM 852 N N . VAL A 1 108 ? -2.126 -1.484 5.747 1.00 98.00 108 VAL A N 1
ATOM 853 C CA . VAL A 1 108 ? -2.734 -0.152 5.951 1.00 98.00 108 VAL A CA 1
ATOM 854 C C . VAL A 1 108 ? -2.675 0.365 7.389 1.00 98.00 108 VAL A C 1
ATOM 856 O O . VAL A 1 108 ? -3.310 1.373 7.709 1.00 98.00 108 VAL A O 1
ATOM 859 N N . GLY A 1 109 ? -1.927 -0.307 8.265 1.00 96.81 109 GLY A N 1
ATOM 860 C CA . GLY A 1 109 ? -1.822 0.009 9.692 1.00 96.81 109 GLY A CA 1
ATOM 861 C C . GLY A 1 109 ? -2.510 -1.017 10.594 1.00 96.81 109 GLY A C 1
ATOM 862 O O . GLY A 1 109 ? -2.974 -2.060 10.141 1.00 96.81 109 GLY A O 1
ATOM 863 N N . ASN A 1 110 ? -2.562 -0.733 11.896 1.00 97.19 110 ASN A N 1
ATOM 864 C CA . ASN A 1 110 ? -3.182 -1.612 12.888 1.00 97.19 110 ASN A CA 1
ATOM 865 C C . ASN A 1 110 ? -4.460 -1.005 13.480 1.00 97.19 110 ASN A C 1
ATOM 867 O O . ASN A 1 110 ? -4.416 0.050 14.107 1.00 97.19 110 ASN A O 1
ATOM 871 N N . ALA A 1 111 ? -5.599 -1.696 13.375 1.00 95.69 111 ALA A N 1
ATOM 872 C CA . ALA A 1 111 ? -6.892 -1.204 13.875 1.00 95.69 111 ALA A CA 1
ATOM 873 C C . ALA A 1 111 ? -6.940 -0.971 15.397 1.00 95.69 111 ALA A C 1
ATOM 875 O O . ALA A 1 111 ? -7.575 -0.026 15.880 1.00 95.69 111 ALA A O 1
ATOM 876 N N . THR A 1 112 ? -6.271 -1.822 16.176 1.00 93.50 112 THR A N 1
ATOM 877 C CA . THR A 1 112 ? -6.290 -1.727 17.640 1.00 93.50 112 THR A CA 1
ATOM 878 C C . THR A 1 112 ? -5.477 -0.530 18.112 1.00 93.50 112 THR A C 1
ATOM 880 O O . THR A 1 112 ? -5.999 0.291 18.875 1.00 93.50 112 THR A O 1
ATOM 883 N N . ARG A 1 113 ? -4.231 -0.424 17.633 1.00 94.38 113 ARG A N 1
ATOM 884 C CA . ARG A 1 113 ? -3.272 0.621 18.020 1.00 94.38 113 ARG A CA 1
ATOM 885 C C . ARG A 1 113 ? -3.466 1.937 17.263 1.00 94.38 113 ARG A C 1
ATOM 887 O O . ARG A 1 113 ? -3.047 2.969 17.762 1.00 94.38 113 ARG A O 1
ATOM 894 N N . ILE A 1 114 ? -4.149 1.912 16.117 1.00 95.50 114 ILE A N 1
ATOM 895 C CA . ILE A 1 114 ? -4.346 3.061 15.215 1.00 95.50 114 ILE A CA 1
ATOM 896 C C . ILE A 1 114 ? -2.986 3.678 14.847 1.00 95.50 114 ILE A C 1
ATOM 898 O O . ILE A 1 114 ? -2.770 4.889 14.895 1.00 95.50 114 ILE A O 1
ATOM 902 N N . ASP A 1 115 ? -2.049 2.797 14.501 1.00 95.75 115 ASP A N 1
ATOM 903 C CA . ASP A 1 115 ? -0.693 3.140 14.101 1.00 95.75 115 ASP A CA 1
ATOM 904 C C . ASP A 1 115 ? -0.373 2.611 12.700 1.00 95.75 115 ASP A C 1
ATOM 906 O O . ASP A 1 115 ? -1.047 1.723 12.173 1.00 95.75 115 ASP A O 1
ATOM 910 N N . TYR A 1 116 ? 0.623 3.219 12.066 1.00 96.62 116 TYR A N 1
ATOM 911 C CA . TYR A 1 116 ? 1.164 2.813 10.772 1.00 96.62 116 TYR A CA 1
ATOM 912 C C . TYR A 1 116 ? 2.684 2.969 10.802 1.00 96.62 116 TYR A C 1
ATOM 914 O O . TYR A 1 116 ? 3.200 3.869 11.454 1.00 96.62 116 TYR A O 1
ATOM 922 N N . GLY A 1 117 ? 3.413 2.131 10.072 1.00 94.38 117 GLY A N 1
ATOM 923 C CA . GLY A 1 117 ? 4.865 2.220 9.973 1.00 94.38 117 GLY A CA 1
ATOM 924 C C . GLY A 1 117 ? 5.421 1.311 8.886 1.00 94.38 117 GLY A C 1
ATOM 925 O O . GLY A 1 117 ? 4.674 0.678 8.137 1.00 94.38 117 GLY A O 1
ATOM 926 N N . THR A 1 118 ? 6.745 1.193 8.847 1.00 93.25 118 THR A N 1
ATOM 927 C CA . THR A 1 118 ? 7.482 0.515 7.766 1.00 93.25 118 THR A CA 1
ATOM 928 C C . THR A 1 118 ? 7.164 -0.976 7.626 1.00 93.25 118 THR A C 1
ATOM 930 O O . THR A 1 118 ? 7.322 -1.543 6.550 1.00 93.25 118 THR A O 1
ATOM 933 N N . GLY A 1 119 ? 6.664 -1.628 8.680 1.00 95.50 119 GLY A N 1
ATOM 934 C CA . GLY A 1 119 ? 6.168 -3.007 8.596 1.00 95.50 119 GLY A CA 1
ATOM 935 C C . GLY A 1 119 ? 4.913 -3.145 7.724 1.00 95.50 119 GLY A C 1
ATOM 936 O O . GLY A 1 119 ? 4.801 -4.104 6.965 1.00 95.50 119 GLY A O 1
ATOM 937 N N . HIS A 1 120 ? 4.008 -2.167 7.788 1.00 97.44 120 HIS A N 1
ATOM 938 C CA . HIS A 1 120 ? 2.798 -2.121 6.964 1.00 97.44 120 HIS A CA 1
ATOM 939 C C . HIS A 1 120 ? 3.142 -1.763 5.512 1.00 97.44 120 HIS A C 1
ATOM 941 O O . HIS A 1 120 ? 2.687 -2.420 4.580 1.00 97.44 120 HIS A O 1
ATOM 947 N N . GLU A 1 121 ? 4.064 -0.816 5.320 1.00 97.12 121 GLU A N 1
ATOM 948 C CA . GLU A 1 121 ? 4.646 -0.532 4.004 1.00 97.12 121 GLU A CA 1
ATOM 949 C C . GLU A 1 121 ? 5.270 -1.791 3.372 1.00 97.12 121 GLU A C 1
ATOM 951 O O . GLU A 1 121 ? 5.034 -2.096 2.201 1.00 97.12 121 GLU A O 1
ATOM 956 N N . ALA A 1 122 ? 6.017 -2.570 4.162 1.00 96.75 122 ALA A N 1
ATOM 957 C CA . ALA A 1 122 ? 6.593 -3.829 3.709 1.00 96.75 122 ALA A CA 1
ATOM 958 C C . ALA A 1 122 ? 5.523 -4.876 3.362 1.00 96.75 122 ALA A C 1
ATOM 960 O O . ALA A 1 122 ? 5.701 -5.633 2.407 1.00 96.75 122 ALA A O 1
ATOM 961 N N . ALA A 1 123 ? 4.396 -4.907 4.077 1.00 98.06 123 ALA A N 1
ATOM 962 C CA . ALA A 1 123 ? 3.270 -5.769 3.726 1.00 98.06 123 ALA A CA 1
ATOM 963 C C . ALA A 1 123 ? 2.639 -5.368 2.380 1.00 98.06 123 ALA A C 1
ATOM 965 O O . ALA A 1 123 ? 2.318 -6.250 1.585 1.00 98.06 123 ALA A O 1
ATOM 966 N N . PHE A 1 124 ? 2.562 -4.069 2.052 1.00 98.56 124 PHE A N 1
ATOM 967 C CA . PHE A 1 124 ? 2.125 -3.626 0.721 1.00 98.56 124 PHE A CA 1
ATOM 968 C C . PHE A 1 124 ? 3.090 -4.072 -0.387 1.00 98.56 124 PHE A C 1
ATOM 970 O O . PHE A 1 124 ? 2.675 -4.568 -1.435 1.00 98.56 124 PHE A O 1
ATOM 977 N N . ALA A 1 125 ? 4.398 -3.945 -0.155 1.00 97.88 125 ALA A N 1
ATOM 978 C CA . ALA A 1 125 ? 5.391 -4.446 -1.100 1.00 97.88 125 ALA A CA 1
ATOM 979 C C . ALA A 1 125 ? 5.324 -5.977 -1.244 1.00 97.88 125 ALA A C 1
ATOM 981 O O . ALA A 1 125 ? 5.465 -6.493 -2.351 1.00 97.88 125 ALA A O 1
ATOM 982 N N . ALA A 1 126 ? 5.039 -6.709 -0.162 1.00 97.94 126 ALA A N 1
ATOM 983 C CA . ALA A 1 126 ? 4.805 -8.150 -0.210 1.00 97.94 126 ALA A CA 1
ATOM 984 C C . ALA A 1 126 ? 3.528 -8.508 -0.990 1.00 97.94 126 ALA A C 1
ATOM 986 O O . ALA A 1 126 ? 3.558 -9.447 -1.781 1.00 97.94 126 ALA A O 1
ATOM 987 N N . PHE A 1 127 ? 2.445 -7.737 -0.847 1.00 98.56 127 PHE A N 1
ATOM 988 C CA . PHE A 1 127 ? 1.227 -7.872 -1.654 1.00 98.56 127 PHE A CA 1
ATOM 989 C C . PHE A 1 127 ? 1.534 -7.759 -3.158 1.00 98.56 127 PHE A C 1
ATOM 991 O O . PHE A 1 127 ? 1.178 -8.645 -3.937 1.00 98.56 127 PHE A O 1
ATOM 998 N N . LEU A 1 128 ? 2.282 -6.728 -3.566 1.00 98.19 128 LEU A N 1
ATOM 999 C CA . LEU A 1 128 ? 2.705 -6.549 -4.961 1.00 98.19 128 LE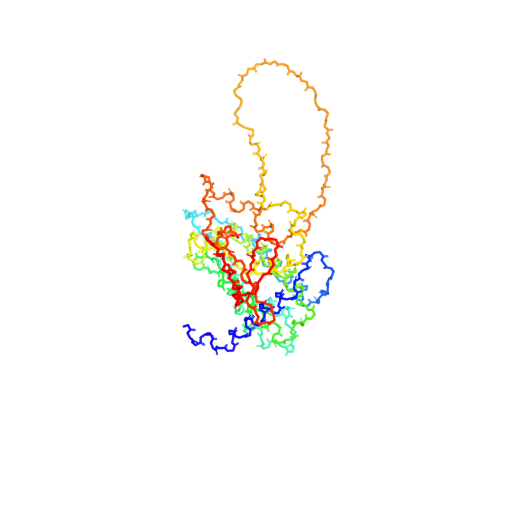U A CA 1
ATOM 1000 C C . LEU A 1 128 ? 3.658 -7.661 -5.430 1.00 98.19 128 LEU A C 1
ATOM 1002 O O . LEU A 1 128 ? 3.538 -8.150 -6.556 1.00 98.19 128 LEU A O 1
ATOM 1006 N N . CYS A 1 129 ? 4.571 -8.101 -4.561 1.00 97.44 129 CYS A N 1
ATOM 1007 C CA . CYS A 1 129 ? 5.461 -9.229 -4.827 1.00 97.44 129 CYS A CA 1
ATOM 1008 C C . CYS A 1 129 ? 4.664 -10.519 -5.083 1.00 97.44 129 CYS A C 1
ATOM 1010 O O . CYS A 1 129 ? 4.948 -11.229 -6.047 1.00 97.44 129 CYS A O 1
ATOM 1012 N N . CYS A 1 130 ? 3.618 -10.793 -4.296 1.00 97.75 130 CYS A N 1
ATOM 1013 C CA . CYS A 1 130 ? 2.750 -11.953 -4.500 1.00 97.75 130 CYS A CA 1
ATOM 1014 C C . CYS A 1 130 ? 2.058 -11.904 -5.866 1.00 97.75 130 CYS A C 1
ATOM 1016 O O . CYS A 1 130 ? 2.085 -12.900 -6.585 1.00 97.75 130 CYS A O 1
ATOM 1018 N N . LEU A 1 131 ? 1.531 -10.741 -6.270 1.00 97.69 131 LEU A N 1
ATOM 1019 C CA . LEU A 1 131 ? 0.927 -10.546 -7.595 1.00 97.69 131 LEU A CA 1
ATOM 1020 C C . LEU A 1 131 ? 1.921 -10.777 -8.746 1.00 97.69 131 LEU A C 1
ATOM 1022 O O . LEU A 1 131 ? 1.539 -11.311 -9.788 1.00 97.69 131 LEU A O 1
ATOM 1026 N N . CYS A 1 132 ? 3.198 -10.431 -8.556 1.00 96.56 132 CYS A N 1
ATOM 1027 C CA . CYS A 1 132 ? 4.258 -10.763 -9.512 1.00 96.56 132 CYS A CA 1
ATOM 1028 C C . CYS A 1 132 ? 4.534 -12.274 -9.545 1.00 96.56 132 CYS A C 1
ATOM 1030 O O . CYS A 1 132 ? 4.655 -12.858 -10.620 1.00 96.56 132 CYS A O 1
ATOM 1032 N N . LYS A 1 133 ? 4.593 -12.933 -8.380 1.00 96.00 133 LYS A N 1
ATOM 1033 C CA . LYS A 1 133 ? 4.865 -14.378 -8.275 1.00 96.00 133 LYS A CA 1
ATOM 1034 C C . LYS A 1 133 ? 3.785 -15.241 -8.925 1.00 96.00 133 LYS A C 1
ATOM 1036 O O . LYS A 1 133 ? 4.120 -16.262 -9.515 1.00 96.00 133 LYS A O 1
ATOM 1041 N N . ILE A 1 134 ? 2.517 -14.836 -8.842 1.00 96.44 134 ILE A N 1
ATOM 1042 C CA . ILE A 1 134 ? 1.405 -15.536 -9.509 1.00 96.44 134 ILE A CA 1
ATOM 1043 C C . ILE A 1 134 ? 1.219 -15.112 -10.978 1.00 96.44 134 ILE A C 1
ATOM 1045 O O . ILE A 1 134 ? 0.317 -15.604 -11.647 1.00 96.44 134 ILE A O 1
ATOM 1049 N N . GLY A 1 135 ? 2.057 -14.206 -11.496 1.00 95.88 135 GLY A N 1
ATOM 1050 C CA . GLY A 1 135 ? 2.056 -13.796 -12.903 1.00 95.88 135 GLY A CA 1
ATOM 1051 C C . GLY A 1 135 ? 0.959 -12.804 -13.303 1.00 95.88 135 GLY A C 1
ATOM 1052 O O . GLY A 1 135 ? 0.748 -12.592 -14.500 1.00 95.88 135 GLY A O 1
ATOM 1053 N N . VAL A 1 136 ? 0.274 -12.187 -12.332 1.00 96.44 136 VAL A N 1
ATOM 1054 C CA . VAL A 1 136 ? -0.697 -11.107 -12.585 1.00 96.44 136 VAL A CA 1
ATOM 1055 C C . VAL A 1 136 ? 0.024 -9.835 -13.019 1.00 96.44 136 VAL A C 1
ATOM 1057 O O . VAL A 1 136 ? -0.378 -9.200 -13.991 1.00 96.44 136 VAL A O 1
ATOM 1060 N N . LEU A 1 137 ? 1.112 -9.496 -12.326 1.00 96.12 137 LEU A N 1
ATOM 1061 C CA . LEU A 1 137 ? 2.028 -8.426 -12.711 1.00 96.12 137 LEU A CA 1
ATOM 1062 C C . LEU A 1 137 ? 3.244 -9.018 -13.423 1.00 96.12 137 LEU A C 1
ATOM 1064 O O . LEU A 1 137 ? 3.765 -10.059 -13.015 1.00 96.12 137 LEU A O 1
ATOM 1068 N N . ARG A 1 138 ? 3.701 -8.359 -14.489 1.00 93.12 138 ARG A N 1
ATOM 1069 C CA . ARG A 1 138 ? 4.837 -8.811 -15.304 1.00 93.12 138 ARG A CA 1
ATOM 1070 C C . ARG A 1 138 ? 6.030 -7.871 -15.166 1.00 93.12 138 ARG A C 1
ATOM 1072 O O . ARG A 1 138 ? 5.920 -6.771 -14.637 1.00 93.12 138 ARG A O 1
ATOM 1079 N N . VAL A 1 139 ? 7.181 -8.292 -15.692 1.00 87.88 139 VAL A N 1
ATOM 1080 C CA . VAL A 1 139 ? 8.419 -7.486 -15.692 1.00 87.88 139 VAL A CA 1
ATOM 1081 C C . VAL A 1 139 ? 8.209 -6.129 -16.374 1.00 87.88 139 VAL A C 1
ATOM 1083 O O . VAL A 1 139 ? 8.705 -5.115 -15.889 1.00 87.88 139 VAL A O 1
ATOM 1086 N N . ASP A 1 140 ? 7.401 -6.084 -17.436 1.00 89.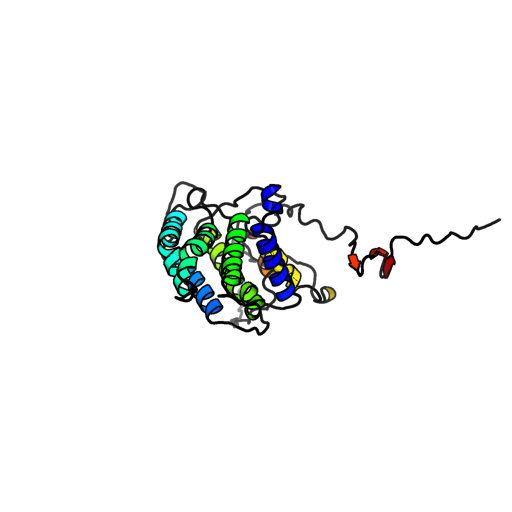81 140 ASP A N 1
ATOM 1087 C CA . ASP A 1 140 ? 7.043 -4.841 -18.133 1.00 89.81 140 ASP A CA 1
ATOM 1088 C C . ASP A 1 140 ? 6.314 -3.827 -17.234 1.00 89.81 140 ASP A C 1
ATOM 1090 O O . ASP A 1 140 ? 6.356 -2.626 -17.500 1.00 89.81 140 ASP A O 1
ATOM 1094 N N . ASP A 1 141 ? 5.661 -4.289 -16.163 1.00 93.56 141 ASP A N 1
ATOM 1095 C CA . ASP A 1 141 ? 4.917 -3.444 -15.232 1.00 93.56 141 ASP A CA 1
ATOM 1096 C C . ASP A 1 141 ? 5.814 -2.824 -14.148 1.00 93.56 141 ASP A C 1
ATOM 1098 O O . ASP A 1 141 ? 5.346 -1.970 -13.401 1.00 93.56 141 ASP A O 1
ATOM 1102 N N . GLN A 1 142 ? 7.101 -3.187 -14.053 1.00 91.81 142 GLN A N 1
ATOM 1103 C CA . GLN A 1 142 ? 7.988 -2.784 -12.947 1.00 91.81 142 GLN A CA 1
ATOM 1104 C C . GLN A 1 142 ? 8.028 -1.265 -12.695 1.00 91.81 142 GLN A C 1
ATOM 1106 O O . GLN A 1 142 ? 7.995 -0.818 -11.551 1.00 91.81 142 GLN A O 1
ATOM 1111 N N . ILE A 1 143 ? 8.037 -0.455 -13.760 1.00 93.88 143 ILE A N 1
ATOM 1112 C CA . ILE A 1 143 ? 8.028 1.011 -13.642 1.00 93.88 143 ILE A CA 1
ATOM 1113 C C . ILE A 1 143 ? 6.658 1.484 -13.144 1.00 93.88 143 ILE A C 1
ATOM 1115 O O . ILE A 1 143 ? 6.577 2.316 -12.243 1.00 93.88 143 ILE A O 1
ATOM 1119 N N . ALA A 1 144 ? 5.579 0.921 -13.692 1.00 95.25 144 ALA A N 1
ATOM 1120 C CA . ALA A 1 144 ? 4.207 1.277 -13.344 1.00 95.25 144 ALA A CA 1
ATOM 1121 C C . ALA A 1 144 ? 3.853 0.890 -11.897 1.00 95.25 144 ALA A C 1
ATOM 1123 O O . ALA A 1 144 ? 3.122 1.616 -11.219 1.00 95.25 144 ALA A O 1
ATOM 1124 N N . ILE A 1 145 ? 4.414 -0.215 -11.395 1.00 96.56 145 ILE A N 1
ATOM 1125 C CA . ILE A 1 145 ? 4.277 -0.643 -10.000 1.00 96.56 145 ILE A CA 1
ATOM 1126 C C . ILE A 1 145 ? 4.772 0.461 -9.061 1.00 96.56 145 ILE A C 1
ATOM 1128 O O . ILE A 1 145 ? 4.065 0.813 -8.121 1.00 96.56 145 ILE A O 1
ATOM 1132 N N . VAL A 1 146 ? 5.936 1.060 -9.326 1.00 95.31 146 VAL A N 1
ATOM 1133 C CA . VAL A 1 146 ? 6.482 2.118 -8.462 1.00 95.31 146 VAL A CA 1
ATOM 1134 C C . VAL A 1 146 ? 5.818 3.470 -8.739 1.00 95.31 146 VAL A C 1
ATOM 1136 O O . VAL A 1 146 ? 5.344 4.138 -7.820 1.00 95.31 146 VAL A O 1
ATOM 1139 N N . PHE A 1 147 ? 5.762 3.889 -10.004 1.00 93.94 147 PHE A N 1
ATOM 1140 C CA . PHE A 1 147 ? 5.390 5.261 -10.370 1.00 93.94 147 PHE A CA 1
ATOM 1141 C C . PHE A 1 147 ? 3.883 5.513 -10.369 1.00 93.94 147 PHE A C 1
ATOM 1143 O O . PHE A 1 147 ? 3.471 6.655 -10.180 1.00 93.94 147 PHE A O 1
ATOM 1150 N N . LYS A 1 148 ? 3.056 4.475 -10.541 1.00 94.75 148 LYS A N 1
ATOM 1151 C CA . LYS A 1 148 ? 1.596 4.589 -10.428 1.00 94.75 148 LYS A CA 1
ATOM 1152 C C . LYS A 1 148 ? 1.068 3.957 -9.154 1.00 94.75 148 LYS A C 1
ATOM 1154 O O . LYS A 1 148 ? 0.494 4.666 -8.334 1.00 94.75 148 LYS A O 1
ATOM 1159 N N . VAL A 1 149 ? 1.242 2.647 -8.980 1.00 97.44 149 VAL A N 1
ATOM 1160 C CA . VAL A 1 149 ? 0.567 1.917 -7.891 1.00 97.44 149 VAL A CA 1
ATOM 1161 C C . VAL A 1 149 ? 1.118 2.333 -6.533 1.00 97.44 149 VAL A C 1
ATOM 1163 O O . VAL A 1 149 ? 0.358 2.753 -5.664 1.00 97.44 149 VAL A O 1
ATOM 1166 N N . PHE A 1 150 ? 2.436 2.274 -6.352 1.00 96.88 150 PHE A N 1
ATOM 1167 C CA . PHE A 1 150 ? 3.056 2.627 -5.083 1.00 96.88 150 PHE A CA 1
ATOM 1168 C C . PHE A 1 150 ? 2.947 4.124 -4.790 1.00 96.88 150 PHE A C 1
ATOM 1170 O O . PHE A 1 150 ? 2.636 4.499 -3.663 1.00 96.88 150 PHE A O 1
ATOM 1177 N N . ASN A 1 151 ? 3.099 4.986 -5.802 1.00 94.12 151 ASN A N 1
ATOM 1178 C CA . ASN A 1 151 ? 2.858 6.419 -5.629 1.00 94.12 151 ASN A CA 1
ATOM 1179 C C . ASN A 1 151 ? 1.430 6.704 -5.138 1.00 94.12 151 ASN A C 1
ATOM 1181 O O . ASN A 1 151 ? 1.242 7.407 -4.145 1.00 94.12 151 ASN A O 1
ATOM 1185 N N . ARG A 1 152 ? 0.428 6.078 -5.768 1.00 97.19 152 ARG A N 1
ATOM 1186 C CA . ARG A 1 152 ? -0.970 6.209 -5.356 1.00 97.19 152 ARG A CA 1
ATOM 1187 C C . ARG A 1 152 ? -1.210 5.663 -3.949 1.00 97.19 152 ARG A C 1
ATOM 1189 O O . ARG A 1 152 ? -1.934 6.272 -3.169 1.00 97.19 152 ARG A O 1
ATOM 1196 N N . TYR A 1 153 ? -0.581 4.545 -3.596 1.00 98.25 153 TYR A N 1
ATOM 1197 C CA . TYR A 1 153 ? -0.653 3.983 -2.249 1.00 98.25 153 TYR A CA 1
ATOM 1198 C C . TYR A 1 153 ? -0.148 4.975 -1.192 1.00 98.25 153 TYR A C 1
ATOM 1200 O O . TYR A 1 153 ? -0.821 5.187 -0.183 1.00 98.25 153 TYR A O 1
ATOM 1208 N N . LEU A 1 154 ? 0.977 5.654 -1.443 1.00 96.00 154 LEU A N 1
ATOM 1209 C CA . LEU A 1 154 ? 1.512 6.659 -0.519 1.00 96.00 154 LEU A CA 1
ATOM 1210 C C . LEU A 1 154 ? 0.547 7.829 -0.312 1.00 96.00 154 LEU A C 1
ATOM 1212 O O . LEU A 1 154 ? 0.418 8.311 0.812 1.00 96.00 154 LEU A O 1
ATOM 1216 N N . GLU A 1 155 ? -0.148 8.282 -1.355 1.00 96.06 155 GLU A N 1
ATOM 1217 C CA . GLU A 1 155 ? -1.179 9.320 -1.231 1.00 96.06 155 GLU A CA 1
ATOM 1218 C C . GLU A 1 155 ? -2.309 8.884 -0.289 1.00 96.06 155 GLU A C 1
ATOM 1220 O O . GLU A 1 155 ? -2.669 9.630 0.627 1.00 96.06 155 GLU A O 1
ATOM 1225 N N . VAL A 1 156 ? -2.820 7.657 -0.459 1.00 97.81 156 VAL A N 1
ATOM 1226 C CA . VAL A 1 156 ? -3.866 7.091 0.409 1.00 97.81 156 VAL A CA 1
ATOM 1227 C C . VAL A 1 156 ? -3.364 6.968 1.847 1.00 97.81 156 VAL A C 1
ATOM 1229 O O . VAL A 1 156 ? -4.046 7.403 2.776 1.00 97.81 156 VAL A O 1
ATOM 1232 N N . MET A 1 157 ? -2.146 6.458 2.056 1.00 97.31 157 MET A N 1
ATOM 1233 C CA . MET A 1 157 ? -1.568 6.324 3.398 1.00 97.31 157 MET A CA 1
ATOM 1234 C C . MET A 1 157 ? -1.369 7.685 4.070 1.00 97.31 157 MET A C 1
ATOM 1236 O O . MET A 1 157 ? -1.723 7.853 5.237 1.00 97.31 157 MET A O 1
ATOM 1240 N N . ARG A 1 158 ? -0.885 8.697 3.338 1.00 94.62 158 ARG A N 1
ATOM 1241 C CA . ARG A 1 158 ? -0.764 10.075 3.846 1.00 94.62 158 ARG A CA 1
ATOM 1242 C C . ARG A 1 158 ? -2.127 10.643 4.243 1.00 94.62 158 ARG A C 1
ATOM 1244 O O . ARG A 1 158 ? -2.217 11.352 5.249 1.00 94.62 158 ARG A O 1
ATOM 1251 N N . LYS A 1 159 ? -3.188 10.345 3.484 1.00 97.06 159 LYS A N 1
ATOM 1252 C CA . LYS A 1 159 ? -4.555 10.756 3.830 1.00 97.06 159 LYS A CA 1
ATOM 1253 C C . LYS A 1 159 ? -5.037 10.044 5.095 1.00 97.06 159 LYS A C 1
ATOM 1255 O O . LYS A 1 159 ? -5.480 10.732 6.007 1.00 97.06 159 LYS A O 1
ATOM 1260 N N . LEU A 1 160 ? -4.855 8.727 5.226 1.00 96.50 160 LEU A N 1
ATOM 1261 C CA . LEU A 1 160 ? -5.183 7.980 6.454 1.00 96.50 160 LEU A CA 1
ATOM 1262 C C . LEU A 1 160 ? -4.467 8.547 7.687 1.00 96.50 160 LEU A C 1
ATOM 1264 O O . LEU A 1 160 ? -5.105 8.855 8.697 1.00 96.50 160 LEU A O 1
ATOM 1268 N N . GLN A 1 161 ? -3.154 8.757 7.579 1.00 94.62 161 GLN A N 1
ATOM 1269 C CA . GLN A 1 161 ? -2.311 9.290 8.653 1.00 94.62 161 GLN A CA 1
ATOM 1270 C C . GLN A 1 161 ? -2.779 10.673 9.126 1.00 94.62 161 GLN A C 1
ATOM 1272 O O . GLN A 1 161 ? -2.773 10.960 10.328 1.00 94.62 161 GLN A O 1
ATOM 1277 N N . LYS A 1 162 ? -3.200 11.540 8.195 1.00 94.06 162 LYS A N 1
ATOM 1278 C CA . LYS A 1 162 ? -3.715 12.883 8.501 1.00 94.06 162 LYS A CA 1
ATOM 1279 C C . LYS A 1 162 ? -5.141 12.836 9.047 1.00 94.06 162 LYS A C 1
ATOM 1281 O O . LYS A 1 162 ? -5.379 13.358 10.135 1.00 94.06 162 LYS A O 1
ATOM 1286 N N . THR A 1 163 ? -6.059 12.199 8.326 1.00 95.31 163 THR A N 1
ATOM 1287 C CA . THR A 1 163 ? -7.492 12.145 8.646 1.00 95.31 163 THR A CA 1
ATOM 1288 C C . THR A 1 163 ? -7.734 11.472 9.991 1.00 95.31 163 THR A C 1
ATOM 1290 O O . THR A 1 163 ? -8.426 12.026 10.845 1.00 95.31 163 THR A O 1
ATOM 1293 N N . TYR A 1 164 ? -7.095 10.326 10.233 1.00 96.19 164 TYR A N 1
ATOM 1294 C CA . TYR A 1 164 ? -7.280 9.566 11.466 1.00 96.19 164 TYR A CA 1
ATOM 1295 C C . TYR A 1 164 ? -6.189 9.779 12.509 1.00 96.19 164 TYR A C 1
ATOM 1297 O O . TYR A 1 164 ? -6.206 9.114 13.541 1.00 96.19 164 TYR A O 1
ATOM 1305 N N . ARG A 1 165 ? -5.271 10.728 12.291 1.00 94.31 165 ARG A N 1
ATOM 1306 C CA . ARG A 1 165 ? -4.227 11.096 13.265 1.00 94.31 165 ARG A CA 1
ATOM 1307 C C . ARG A 1 165 ? -3.434 9.871 13.741 1.00 94.31 165 ARG A C 1
ATOM 1309 O O . ARG A 1 165 ? -3.181 9.732 14.934 1.00 94.31 165 ARG A O 1
ATOM 1316 N N . MET A 1 166 ? -3.093 8.984 12.806 1.00 93.69 166 MET A N 1
ATOM 1317 C CA . MET A 1 166 ? -2.427 7.718 13.118 1.00 93.69 166 MET A CA 1
ATOM 1318 C C . MET A 1 166 ? -1.063 7.961 13.763 1.00 93.69 166 MET A C 1
ATOM 1320 O O . MET A 1 166 ? -0.376 8.942 13.447 1.00 93.69 166 MET A O 1
ATOM 1324 N N . GLU A 1 167 ? -0.688 7.068 14.671 1.00 92.12 167 GLU A N 1
ATOM 1325 C CA . GLU A 1 167 ? 0.595 7.125 15.364 1.00 92.12 167 GLU A CA 1
ATOM 1326 C C . GLU A 1 167 ? 1.694 6.398 14.563 1.00 92.12 167 GLU A C 1
ATOM 1328 O O . GLU A 1 167 ? 1.400 5.444 13.840 1.00 92.12 167 GLU A O 1
ATOM 1333 N N . PRO A 1 168 ? 2.961 6.834 14.655 1.00 91.50 168 PRO A N 1
ATOM 1334 C CA . PRO A 1 168 ? 4.089 6.096 14.092 1.00 91.50 168 PRO A CA 1
ATOM 1335 C C . PRO A 1 168 ? 4.263 4.734 14.778 1.00 91.50 168 PRO A C 1
ATOM 1337 O O . PRO A 1 168 ? 4.442 4.656 15.996 1.00 91.50 168 PRO A O 1
ATOM 1340 N N . ALA A 1 169 ? 4.233 3.654 14.000 1.00 87.44 169 ALA A N 1
ATOM 1341 C CA . ALA A 1 169 ? 4.450 2.297 14.480 1.00 87.44 169 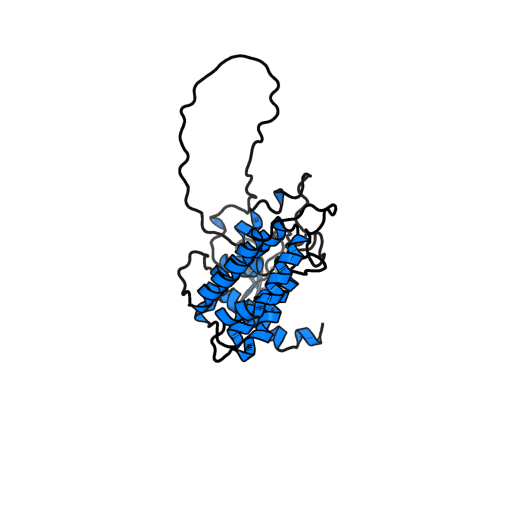ALA A CA 1
ATOM 1342 C C . ALA A 1 169 ? 5.948 1.966 14.459 1.00 87.44 169 ALA A C 1
ATOM 1344 O O . ALA A 1 169 ? 6.587 1.959 13.407 1.00 87.44 169 ALA A O 1
ATOM 1345 N N . GLY A 1 170 ? 6.494 1.628 15.627 1.00 73.50 170 GLY A N 1
ATOM 1346 C CA . GLY A 1 170 ? 7.918 1.343 15.797 1.00 73.50 170 GLY A CA 1
ATOM 1347 C C . GLY A 1 170 ? 8.718 2.614 16.083 1.00 73.50 170 GLY A C 1
ATOM 1348 O O . GLY A 1 170 ? 9.068 3.380 15.195 1.00 73.50 170 GLY A O 1
ATOM 1349 N N . SER A 1 171 ? 9.041 2.842 17.355 1.00 52.41 171 SER A N 1
ATOM 1350 C CA . SER A 1 171 ? 9.786 4.023 17.783 1.00 52.41 171 SER A CA 1
ATOM 1351 C C . SER A 1 171 ? 11.286 3.863 17.510 1.00 52.41 171 SER A C 1
ATOM 1353 O O . SER A 1 171 ? 12.006 3.295 18.332 1.00 52.41 171 SER A O 1
ATOM 1355 N N . GLN A 1 172 ? 11.786 4.406 16.399 1.00 58.91 172 GLN A N 1
ATOM 1356 C CA . GLN A 1 172 ? 13.215 4.756 16.298 1.00 58.91 172 GLN A CA 1
ATOM 1357 C C . GLN A 1 172 ? 13.498 6.180 16.810 1.00 58.91 172 GLN A C 1
ATOM 1359 O O . GLN A 1 172 ? 14.653 6.588 16.935 1.00 58.91 172 GLN A O 1
ATOM 1364 N N . GLY A 1 173 ? 12.447 6.921 17.188 1.00 64.12 173 GLY A N 1
ATOM 1365 C CA . GLY A 1 173 ? 12.556 8.273 17.725 1.00 64.12 173 GLY A CA 1
ATOM 1366 C C . GLY A 1 173 ? 13.304 9.176 16.750 1.00 64.12 173 GLY A C 1
ATOM 1367 O O . GLY A 1 173 ? 13.064 9.145 15.551 1.00 64.12 173 GLY A O 1
ATOM 1368 N N . VAL A 1 174 ? 14.266 9.938 17.260 1.00 63.19 174 VAL A N 1
ATOM 1369 C CA . VAL A 1 174 ? 15.073 10.857 16.445 1.00 63.19 174 VAL A CA 1
ATOM 1370 C C . VAL A 1 174 ? 16.051 10.104 15.520 1.00 63.19 174 VAL A C 1
ATOM 1372 O O . VAL A 1 174 ? 16.706 10.729 14.709 1.00 63.19 174 VAL A O 1
ATOM 1375 N N . TRP A 1 175 ? 16.170 8.775 15.593 1.00 72.56 175 TRP A N 1
ATOM 1376 C CA . TRP A 1 175 ? 17.067 7.989 14.728 1.00 72.56 175 TRP A CA 1
ATOM 1377 C C . TRP A 1 175 ? 16.369 7.362 13.516 1.00 72.56 175 TRP A C 1
ATOM 1379 O O . TRP A 1 175 ? 17.039 6.749 12.688 1.00 72.56 175 TRP A O 1
ATOM 1389 N N . GLY A 1 176 ? 15.045 7.502 13.408 1.00 70.00 176 GLY A N 1
ATOM 1390 C CA . GLY A 1 176 ? 14.299 7.069 12.229 1.00 70.00 176 GLY A CA 1
ATOM 1391 C C . GLY A 1 176 ? 14.548 7.995 11.039 1.00 70.00 176 GLY A C 1
ATOM 1392 O O . GLY A 1 176 ? 14.727 9.200 11.211 1.00 70.00 176 GLY A O 1
ATOM 1393 N N . LEU A 1 177 ? 14.558 7.428 9.831 1.00 79.62 177 LEU A N 1
ATOM 1394 C CA . LEU A 1 177 ? 14.633 8.206 8.591 1.00 79.62 177 LEU A CA 1
ATOM 1395 C C . LEU A 1 177 ? 13.352 9.029 8.370 1.00 79.62 177 LEU A C 1
ATOM 1397 O O . LEU A 1 177 ? 13.423 10.200 8.013 1.00 79.62 177 LEU A O 1
ATOM 1401 N N . ASP A 1 178 ? 12.204 8.400 8.608 1.00 85.56 178 ASP A N 1
ATOM 1402 C CA . ASP A 1 178 ? 10.864 8.978 8.567 1.00 85.56 178 ASP A CA 1
ATOM 1403 C C . ASP A 1 178 ? 9.980 8.241 9.586 1.00 85.56 178 ASP A C 1
ATOM 1405 O O . ASP A 1 178 ? 10.280 7.108 9.976 1.00 85.56 178 ASP A O 1
ATOM 1409 N N . ASP A 1 179 ? 8.900 8.889 10.020 1.00 82.88 179 ASP A N 1
ATOM 1410 C CA . ASP A 1 179 ? 7.965 8.330 11.000 1.00 82.88 179 ASP A CA 1
ATOM 1411 C C . ASP A 1 179 ? 7.171 7.131 10.442 1.00 82.88 179 ASP A C 1
ATOM 1413 O O . ASP A 1 179 ? 6.723 6.278 11.209 1.00 82.88 179 ASP A O 1
ATOM 1417 N N . PHE A 1 180 ? 6.978 7.042 9.120 1.00 88.94 180 PHE A N 1
ATOM 1418 C CA . PHE A 1 180 ? 6.037 6.100 8.513 1.00 88.94 180 PHE A CA 1
ATOM 1419 C C . PHE A 1 180 ? 6.626 5.243 7.388 1.00 88.94 180 PHE A C 1
ATOM 1421 O O . PHE A 1 180 ? 6.290 4.061 7.308 1.00 88.94 180 PHE A O 1
ATOM 1428 N N . GLN A 1 181 ? 7.451 5.814 6.510 1.00 91.25 181 GLN A N 1
ATOM 1429 C CA . GLN A 1 181 ? 7.839 5.209 5.231 1.00 91.25 181 GLN A CA 1
ATOM 1430 C C . GLN A 1 181 ? 9.350 4.967 5.121 1.00 91.25 181 GLN A C 1
ATOM 1432 O O . GLN A 1 181 ? 10.157 5.650 5.748 1.00 91.25 181 GLN A O 1
ATOM 1437 N N . PHE A 1 182 ? 9.759 4.019 4.277 1.00 91.62 182 PHE A N 1
ATOM 1438 C CA . PHE A 1 182 ? 11.172 3.746 3.993 1.00 91.62 182 PHE A CA 1
ATOM 1439 C C . PHE A 1 182 ? 11.437 3.495 2.503 1.00 91.62 182 PHE A C 1
ATOM 1441 O O . PHE A 1 182 ? 12.341 4.101 1.924 1.00 91.62 182 PHE A O 1
ATOM 1448 N N . LEU A 1 183 ? 10.631 2.656 1.847 1.00 92.75 183 LEU A N 1
ATOM 1449 C CA . LEU A 1 183 ? 10.790 2.309 0.426 1.00 92.75 183 LEU A CA 1
ATOM 1450 C C . LEU A 1 183 ? 10.797 3.509 -0.550 1.00 92.75 183 LEU A C 1
ATOM 1452 O O . LEU A 1 183 ? 11.604 3.480 -1.485 1.00 92.75 183 LEU A O 1
ATOM 1456 N N . PRO A 1 184 ? 10.001 4.585 -0.356 1.00 92.12 184 PRO A N 1
ATOM 1457 C CA . PRO A 1 184 ? 10.053 5.769 -1.206 1.00 92.12 184 PRO A CA 1
ATOM 1458 C C . PRO A 1 184 ? 11.434 6.422 -1.255 1.00 92.12 184 PRO A C 1
ATOM 1460 O O . PRO A 1 184 ? 11.798 6.992 -2.278 1.00 92.12 184 PRO A O 1
ATOM 1463 N N . PHE A 1 185 ? 12.211 6.343 -0.170 1.00 89.12 185 PHE A N 1
ATOM 1464 C CA . PHE A 1 185 ? 13.564 6.895 -0.136 1.00 89.12 185 PHE A CA 1
ATOM 1465 C C . PHE A 1 185 ? 14.536 6.036 -0.943 1.00 89.12 185 PHE A C 1
ATOM 1467 O O . PHE A 1 185 ? 15.381 6.584 -1.645 1.00 89.12 185 PHE A O 1
ATOM 1474 N N . ILE A 1 186 ? 14.385 4.707 -0.904 1.00 92.19 186 ILE A N 1
ATOM 1475 C CA . ILE A 1 186 ? 15.186 3.788 -1.725 1.00 92.19 186 ILE A CA 1
ATOM 1476 C C . ILE A 1 186 ? 14.922 4.069 -3.206 1.00 92.19 186 ILE A C 1
ATOM 1478 O O . ILE A 1 186 ? 15.818 4.518 -3.921 1.00 92.19 186 ILE A O 1
ATOM 1482 N N . TRP A 1 187 ? 13.679 3.890 -3.650 1.00 93.00 187 TRP A N 1
ATOM 1483 C CA . TRP A 1 187 ? 13.324 4.048 -5.060 1.00 93.00 187 TRP A CA 1
ATOM 1484 C C . TRP A 1 187 ? 13.473 5.490 -5.543 1.00 93.00 187 TRP A C 1
ATOM 1486 O O . TRP A 1 187 ? 13.982 5.711 -6.639 1.00 93.00 187 TRP A O 1
ATOM 1496 N N . GLY A 1 188 ? 13.137 6.472 -4.704 1.00 88.88 188 GLY A N 1
ATOM 1497 C CA . GLY A 1 188 ? 13.321 7.888 -5.006 1.00 88.88 188 GLY A CA 1
ATOM 1498 C C . GLY A 1 188 ? 14.789 8.282 -5.160 1.00 88.88 188 GLY A C 1
ATOM 1499 O O . GLY A 1 188 ? 15.119 9.071 -6.041 1.00 88.88 188 GLY A O 1
ATOM 1500 N N . SER A 1 189 ? 15.695 7.712 -4.358 1.00 88.31 189 SER A N 1
ATOM 1501 C CA . SER A 1 189 ? 17.134 7.942 -4.537 1.00 88.31 189 SER A CA 1
ATOM 1502 C C . SER A 1 189 ? 17.657 7.339 -5.845 1.00 88.31 189 SER A C 1
ATOM 1504 O O . SER A 1 189 ? 18.473 7.966 -6.516 1.00 88.31 189 SER A O 1
ATOM 1506 N N . SER A 1 190 ? 17.129 6.182 -6.263 1.00 90.75 190 SER A N 1
ATOM 1507 C CA . SER A 1 190 ? 17.485 5.540 -7.536 1.00 90.75 190 SER A CA 1
ATOM 1508 C C . SER A 1 190 ? 17.074 6.375 -8.753 1.00 90.75 190 SER A C 1
ATOM 1510 O O . SER A 1 190 ? 17.821 6.472 -9.729 1.00 90.75 190 SER A O 1
ATOM 1512 N N . GLN A 1 191 ? 15.924 7.055 -8.684 1.00 87.56 191 GLN A N 1
ATOM 1513 C CA . GLN A 1 191 ? 15.482 7.977 -9.739 1.00 87.56 191 GLN A CA 1
ATOM 1514 C C . GLN A 1 191 ? 16.469 9.127 -9.981 1.00 87.56 191 GLN A C 1
ATOM 1516 O O . GLN A 1 191 ? 16.542 9.629 -11.098 1.00 87.56 191 GLN A O 1
ATOM 1521 N N . LEU A 1 192 ? 17.207 9.543 -8.946 1.00 84.69 192 LEU A N 1
ATOM 1522 C CA . LEU A 1 192 ? 18.150 10.664 -8.994 1.00 84.69 192 LEU A CA 1
ATOM 1523 C C . LEU A 1 192 ? 19.571 10.249 -9.401 1.00 84.69 192 LEU A C 1
ATOM 1525 O O . LEU A 1 192 ? 20.451 11.104 -9.496 1.00 84.69 192 LEU A O 1
ATOM 1529 N N . ILE A 1 193 ? 19.821 8.955 -9.622 1.00 85.62 193 ILE A N 1
ATOM 1530 C CA . ILE A 1 193 ? 21.114 8.488 -10.126 1.00 85.62 193 ILE A CA 1
ATOM 1531 C C . ILE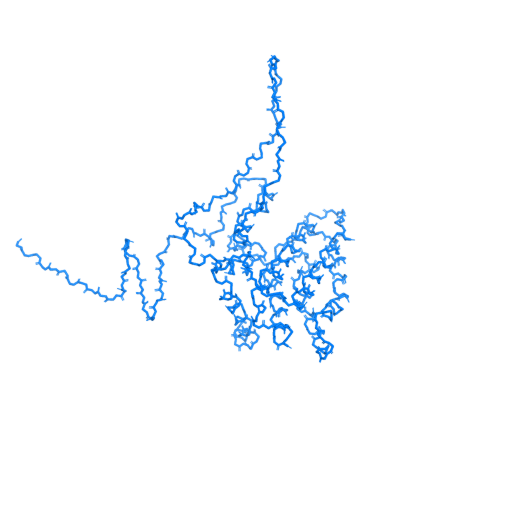 A 1 193 ? 21.315 9.027 -11.548 1.00 85.62 193 ILE A C 1
ATOM 1533 O O . ILE A 1 193 ? 20.395 8.992 -12.362 1.00 85.62 193 ILE A O 1
ATOM 1537 N N . ASP A 1 194 ? 22.524 9.520 -11.822 1.00 73.44 194 ASP A N 1
ATOM 1538 C CA . ASP A 1 194 ? 22.956 10.126 -13.092 1.00 73.44 194 ASP A CA 1
ATOM 1539 C C . ASP A 1 194 ? 22.278 11.463 -13.456 1.00 73.44 194 ASP A C 1
ATOM 1541 O O . ASP A 1 194 ? 22.567 12.033 -14.510 1.00 73.44 194 ASP A O 1
ATOM 1545 N N . GLU A 1 195 ? 21.444 12.030 -12.574 1.00 65.81 195 GLU A N 1
ATOM 1546 C CA . GLU A 1 195 ? 21.052 13.436 -12.693 1.00 65.81 195 GLU A CA 1
ATOM 1547 C C . GLU A 1 195 ? 22.212 14.343 -12.255 1.00 65.81 195 GLU A C 1
ATOM 1549 O O . GLU A 1 195 ? 22.816 14.157 -11.194 1.00 65.81 195 GLU A O 1
ATOM 1554 N N . ASP A 1 196 ? 22.518 15.361 -13.064 1.00 58.50 196 ASP A N 1
ATOM 1555 C CA . ASP A 1 196 ? 23.528 16.357 -12.715 1.00 58.50 196 ASP A CA 1
ATOM 1556 C C . ASP A 1 196 ? 23.014 17.248 -11.571 1.00 58.50 196 ASP A C 1
ATOM 1558 O O . ASP A 1 196 ? 22.331 18.261 -11.761 1.00 58.50 196 ASP A O 1
ATOM 1562 N N . TRP A 1 197 ? 23.337 16.838 -10.344 1.00 53.78 197 TRP A N 1
ATOM 1563 C CA . TRP A 1 197 ? 23.012 17.569 -9.120 1.00 53.78 197 TRP A CA 1
ATOM 1564 C C . TRP A 1 197 ? 23.648 18.966 -9.090 1.00 53.78 197 TRP A C 1
ATOM 1566 O O . TRP A 1 197 ? 23.178 19.837 -8.361 1.00 53.78 197 TRP A O 1
ATOM 1576 N N . SER A 1 198 ? 24.689 19.205 -9.898 1.00 48.94 198 SER A N 1
ATOM 1577 C CA . SER A 1 198 ? 25.423 20.467 -9.923 1.00 48.94 198 SER A CA 1
ATOM 1578 C C . SER A 1 198 ? 24.614 21.614 -10.549 1.00 48.94 198 SER A C 1
ATOM 1580 O O . SER A 1 198 ? 24.960 22.778 -10.353 1.00 48.94 198 SER A O 1
ATOM 1582 N N . VAL A 1 199 ? 23.518 21.310 -11.262 1.00 47.12 199 VAL A N 1
ATOM 1583 C CA . VAL A 1 199 ? 22.668 22.296 -11.963 1.00 47.12 199 VAL A CA 1
ATOM 1584 C C . VAL A 1 199 ? 21.428 22.699 -11.156 1.00 47.12 199 VAL A C 1
ATOM 1586 O O . VAL A 1 199 ? 20.753 23.674 -11.489 1.00 47.12 199 VAL A O 1
ATOM 1589 N N . ARG A 1 200 ? 21.093 21.981 -10.077 1.00 48.84 200 ARG A N 1
ATOM 1590 C CA . ARG A 1 200 ? 19.929 22.292 -9.237 1.00 48.84 200 ARG A CA 1
ATOM 1591 C C . ARG A 1 200 ? 20.395 22.490 -7.808 1.00 48.84 200 ARG A C 1
ATOM 1593 O O . ARG A 1 200 ? 20.772 21.537 -7.138 1.00 48.84 200 ARG A O 1
ATOM 1600 N N . GLY A 1 201 ? 20.365 23.754 -7.384 1.00 45.66 201 GLY A N 1
ATOM 1601 C CA . GLY A 1 201 ? 20.756 24.199 -6.055 1.00 45.66 201 GLY A CA 1
ATOM 1602 C C . GLY A 1 201 ? 20.294 23.247 -4.955 1.00 45.66 201 GLY A C 1
ATOM 1603 O O . GLY A 1 201 ? 19.193 22.695 -5.009 1.00 45.66 201 GLY A O 1
ATOM 1604 N N . THR A 1 202 ? 21.205 23.070 -4.001 1.00 39.97 202 THR A N 1
ATOM 1605 C CA . THR A 1 202 ? 21.102 22.402 -2.703 1.00 39.97 202 THR A CA 1
ATOM 1606 C C . THR A 1 202 ? 19.669 22.257 -2.207 1.00 39.97 202 THR A C 1
ATOM 1608 O O . THR A 1 202 ? 18.899 23.200 -2.349 1.00 39.97 202 THR A O 1
ATOM 1611 N N . LEU A 1 203 ? 19.350 21.125 -1.562 1.00 41.69 203 LEU A N 1
ATOM 1612 C CA . LEU A 1 203 ? 18.156 20.908 -0.732 1.00 41.69 203 LEU A CA 1
ATOM 1613 C C . LEU A 1 203 ? 17.865 22.145 0.142 1.00 41.69 203 LEU A C 1
ATOM 1615 O O . LEU A 1 203 ? 18.313 22.240 1.282 1.00 41.69 203 LEU A O 1
ATOM 1619 N N . GLN A 1 204 ? 17.158 23.123 -0.411 1.00 35.38 204 GLN A N 1
ATOM 1620 C CA . GLN A 1 204 ? 16.641 24.257 0.318 1.00 35.38 204 GLN A CA 1
ATOM 1621 C C . GLN A 1 204 ? 15.254 23.820 0.771 1.00 35.38 204 GLN A C 1
ATOM 1623 O O . GLN A 1 204 ? 14.442 23.435 -0.077 1.00 35.38 204 GLN A O 1
ATOM 1628 N N . PRO A 1 205 ? 14.971 23.825 2.084 1.00 34.16 205 PRO A N 1
ATOM 1629 C CA . PRO A 1 205 ? 13.601 23.672 2.534 1.00 34.16 205 PRO A CA 1
ATOM 1630 C C . PRO A 1 205 ? 12.776 24.757 1.842 1.00 34.16 205 PRO A C 1
ATOM 1632 O O . PRO A 1 205 ? 13.211 25.908 1.764 1.00 34.16 205 PRO A O 1
ATOM 1635 N N . ALA A 1 206 ? 11.623 24.383 1.289 1.00 36.06 206 ALA A N 1
ATOM 1636 C CA . ALA A 1 206 ? 10.693 25.338 0.712 1.00 36.06 206 ALA A CA 1
ATOM 1637 C C . ALA A 1 206 ? 10.270 26.308 1.824 1.00 36.06 206 ALA A C 1
ATOM 1639 O O . ALA A 1 206 ? 9.411 25.998 2.647 1.00 36.06 206 ALA A O 1
ATOM 1640 N N . VAL A 1 207 ? 10.920 27.471 1.903 1.00 30.77 207 VAL A N 1
ATOM 1641 C CA . VAL A 1 207 ? 10.495 28.562 2.777 1.00 30.77 207 VAL A CA 1
ATOM 1642 C C . VAL A 1 207 ? 9.287 29.192 2.104 1.00 30.77 207 VAL A C 1
ATOM 1644 O O . VAL A 1 207 ? 9.375 30.219 1.435 1.00 30.77 207 VAL A O 1
ATOM 1647 N N . GLU A 1 208 ? 8.138 28.547 2.250 1.00 30.94 208 GLU A N 1
ATOM 1648 C CA . GLU A 1 208 ? 6.865 29.174 1.955 1.00 30.94 208 GLU A CA 1
ATOM 1649 C C . GLU A 1 208 ? 6.616 30.185 3.080 1.00 30.94 208 GLU A C 1
ATOM 1651 O O . GLU A 1 208 ? 6.109 29.870 4.157 1.00 30.94 208 GLU A O 1
ATOM 1656 N N . HIS A 1 209 ? 7.087 31.420 2.880 1.00 29.52 209 HIS A N 1
ATOM 1657 C CA . HIS A 1 209 ? 6.752 32.554 3.734 1.00 29.52 209 HIS A CA 1
ATOM 1658 C C . HIS A 1 209 ? 5.268 32.889 3.557 1.00 29.52 209 HIS A C 1
ATOM 1660 O O . HIS A 1 209 ? 4.889 33.879 2.932 1.00 29.52 209 HIS A O 1
ATOM 1666 N N . GLN A 1 210 ? 4.409 32.073 4.159 1.00 30.41 210 GLN A N 1
ATOM 1667 C CA . GLN A 1 210 ? 3.033 32.441 4.425 1.00 30.41 210 GLN A CA 1
ATOM 1668 C C . GLN A 1 210 ? 3.061 33.467 5.565 1.00 30.41 210 GLN A C 1
ATOM 1670 O O . GLN A 1 210 ? 3.010 33.139 6.749 1.00 30.41 210 GLN A O 1
ATOM 1675 N N . ARG A 1 211 ? 3.239 34.744 5.207 1.00 24.52 211 ARG A N 1
ATOM 1676 C CA . ARG A 1 211 ? 3.021 35.862 6.130 1.00 24.52 211 ARG A CA 1
ATOM 1677 C C . ARG A 1 211 ? 1.556 35.819 6.574 1.00 24.52 211 ARG A C 1
ATOM 1679 O O . ARG A 1 211 ? 0.675 36.226 5.826 1.00 24.52 211 ARG A O 1
ATOM 1686 N N . CYS A 1 212 ? 1.299 35.334 7.787 1.00 22.02 212 CYS A N 1
ATOM 1687 C CA . CYS A 1 212 ? 0.044 35.582 8.493 1.00 22.02 212 CYS A CA 1
ATOM 1688 C C . CYS A 1 212 ? -0.142 37.101 8.669 1.00 22.02 212 CYS A C 1
ATOM 1690 O O . CYS A 1 212 ? 0.734 37.736 9.262 1.00 22.02 212 CYS A O 1
ATOM 1692 N N . PRO A 1 213 ? -1.255 37.708 8.225 1.00 29.47 213 PRO A N 1
ATOM 1693 C CA . PRO A 1 213 ? -1.562 39.087 8.557 1.00 29.47 213 PRO A CA 1
ATOM 1694 C C . PRO A 1 213 ? -2.343 39.093 9.871 1.00 29.47 213 PRO A C 1
ATOM 1696 O O . PRO A 1 213 ? -3.552 38.908 9.861 1.00 29.47 213 PRO A O 1
ATOM 1699 N N . LEU A 1 214 ? -1.666 39.259 11.008 1.00 27.23 214 LEU A N 1
ATOM 1700 C CA . LEU A 1 214 ? -2.315 39.623 12.274 1.00 27.23 214 LEU A CA 1
ATOM 1701 C C . LEU A 1 214 ? -1.267 40.137 13.261 1.00 27.23 214 LEU A C 1
ATOM 1703 O O . LEU A 1 214 ? -0.748 39.390 14.081 1.00 27.23 214 LEU A O 1
ATOM 1707 N N . LEU A 1 215 ? -0.934 41.419 13.106 1.00 28.70 215 LEU A N 1
ATOM 1708 C CA . LEU A 1 215 ? -0.609 42.383 14.166 1.00 28.70 215 LEU A CA 1
ATOM 1709 C C . LEU A 1 215 ? -0.126 43.670 13.489 1.00 28.70 215 LEU A C 1
ATOM 1711 O O . LEU A 1 215 ? 1.064 43.875 13.278 1.00 28.70 215 LEU A O 1
ATOM 1715 N N . VAL A 1 216 ? -1.069 44.538 13.128 1.00 26.81 216 VAL A N 1
ATOM 1716 C CA . VAL A 1 216 ? -0.784 45.963 12.946 1.00 26.81 216 VAL A CA 1
ATOM 1717 C C . VAL A 1 216 ? -1.790 46.698 13.813 1.00 26.81 216 VAL A C 1
ATOM 1719 O O . VAL A 1 216 ? -2.989 46.700 13.541 1.00 26.81 216 VAL A O 1
ATOM 1722 N N . GLN A 1 217 ? -1.277 47.229 14.920 1.00 25.84 217 GLN A N 1
ATOM 1723 C CA . GLN A 1 217 ? -1.944 48.259 15.696 1.00 25.84 217 GLN A CA 1
ATOM 1724 C C . GLN A 1 217 ? -2.169 49.475 14.788 1.00 25.84 217 GLN A C 1
ATOM 1726 O O . GLN A 1 217 ? -1.341 49.799 13.939 1.00 25.84 217 GLN A O 1
ATOM 1731 N N . SER A 1 218 ? -3.333 50.085 14.956 1.00 26.64 218 SER A N 1
ATOM 1732 C CA . SER A 1 218 ? -3.795 51.316 14.320 1.00 26.64 218 SER A CA 1
ATOM 1733 C C . SER A 1 218 ? -2.770 52.452 14.348 1.00 26.64 218 SER A C 1
ATOM 1735 O O . SER A 1 218 ? -2.181 52.674 15.395 1.00 26.64 218 SER A O 1
ATOM 1737 N N . GLU A 1 219 ? -2.660 53.198 13.243 1.00 24.91 219 GLU A N 1
ATOM 1738 C CA . GLU A 1 219 ? -2.663 54.676 13.166 1.00 24.91 219 GLU A CA 1
ATOM 1739 C C . GLU A 1 219 ? -2.887 55.094 11.678 1.00 24.91 219 GLU A C 1
ATOM 1741 O O . GLU A 1 219 ? -2.627 54.288 10.777 1.00 24.91 219 GLU A O 1
ATOM 1746 N N . PRO A 1 220 ? -3.446 56.289 11.385 1.00 30.83 220 PRO A N 1
ATOM 1747 C CA . PRO A 1 220 ? -4.215 56.550 10.167 1.00 30.83 220 PRO A CA 1
ATOM 1748 C C . PRO A 1 220 ? -3.446 57.297 9.066 1.00 30.83 220 PRO A C 1
ATOM 1750 O O . PRO A 1 220 ? -2.610 58.157 9.324 1.00 30.83 220 PRO A O 1
ATOM 1753 N N . GLY A 1 221 ? -3.863 57.067 7.818 1.00 32.44 221 GLY A N 1
ATOM 1754 C CA . GLY A 1 221 ? -3.652 58.007 6.716 1.00 32.44 221 GLY A CA 1
ATOM 1755 C C . GLY A 1 221 ? -2.902 57.433 5.517 1.00 32.44 221 GLY A C 1
ATOM 1756 O O . GLY A 1 221 ? -1.820 56.873 5.648 1.00 32.44 221 GLY A O 1
ATOM 1757 N N . SER A 1 222 ? -3.458 57.711 4.332 1.00 26.02 222 SER A N 1
ATOM 1758 C CA . SER A 1 222 ? -2.900 57.514 2.978 1.00 26.02 222 SER A CA 1
ATOM 1759 C C . SER A 1 222 ? -3.291 56.206 2.270 1.00 26.02 222 SER A C 1
ATOM 1761 O O . SER A 1 222 ? -2.746 55.137 2.523 1.00 26.02 222 SER A O 1
ATOM 1763 N N . ARG A 1 223 ? -4.213 56.311 1.299 1.00 31.92 223 ARG A N 1
ATOM 1764 C CA . ARG A 1 223 ? -4.379 55.323 0.213 1.00 31.92 223 ARG A CA 1
ATOM 1765 C C . ARG A 1 223 ? -3.230 55.486 -0.790 1.00 31.92 223 ARG A C 1
ATOM 1767 O O . ARG A 1 223 ? -2.834 56.622 -1.052 1.00 31.92 223 ARG A O 1
ATOM 1774 N N . PRO A 1 224 ? -2.801 54.402 -1.455 1.00 29.62 224 PRO A N 1
ATOM 1775 C CA . PRO A 1 224 ? -3.043 54.392 -2.898 1.00 29.62 224 PRO A CA 1
ATOM 1776 C C . PRO A 1 224 ? -3.475 53.034 -3.481 1.00 29.62 224 PRO A C 1
ATOM 1778 O O . PRO A 1 224 ? -3.296 51.965 -2.907 1.00 29.62 224 PRO A O 1
ATOM 1781 N N . HIS A 1 225 ? -4.084 53.153 -4.661 1.00 29.69 225 HIS A N 1
ATOM 1782 C CA . HIS A 1 225 ? -4.558 52.125 -5.585 1.00 29.69 225 HIS A CA 1
ATOM 1783 C C . HIS A 1 225 ? -3.516 51.047 -5.933 1.00 29.69 225 HIS A C 1
ATOM 1785 O O . HIS A 1 225 ? -2.382 51.378 -6.268 1.00 29.69 225 HIS A O 1
ATOM 1791 N N . VAL A 1 226 ? -3.953 49.784 -6.027 1.00 26.45 226 VAL A N 1
ATOM 1792 C CA . VAL A 1 226 ? -3.253 48.723 -6.774 1.00 26.45 226 VAL A CA 1
ATOM 1793 C C . VAL A 1 226 ? -4.266 47.997 -7.666 1.00 26.45 226 VAL A C 1
ATOM 1795 O O . VAL A 1 226 ? -5.279 47.488 -7.190 1.00 26.45 226 VAL A O 1
ATOM 1798 N N . GLN A 1 227 ? -4.010 48.009 -8.977 1.00 23.75 227 GLN A N 1
ATOM 1799 C CA . GLN A 1 227 ? -4.745 47.261 -10.000 1.00 23.75 227 GLN A CA 1
ATOM 1800 C C . GLN A 1 227 ? -4.588 45.752 -9.781 1.00 23.75 227 GLN A C 1
ATOM 1802 O O . GLN A 1 227 ? -3.477 45.249 -9.629 1.00 23.75 227 GLN A O 1
ATOM 1807 N N . GLY A 1 228 ? -5.711 45.032 -9.798 1.00 23.19 228 GLY A N 1
ATOM 1808 C CA . GLY A 1 228 ? -5.736 43.578 -9.709 1.00 23.19 228 GLY A CA 1
ATOM 1809 C C . GLY A 1 228 ? -5.153 42.923 -10.960 1.00 23.19 228 GLY A C 1
ATOM 1810 O O . GLY A 1 228 ? -5.565 43.222 -12.080 1.00 23.19 228 GLY A O 1
ATOM 1811 N N . ARG A 1 229 ? -4.222 41.989 -10.760 1.00 23.53 229 ARG A N 1
ATOM 1812 C CA . ARG A 1 229 ? -3.838 40.989 -11.757 1.00 23.53 229 ARG A CA 1
ATOM 1813 C C . ARG A 1 229 ? -4.152 39.615 -11.163 1.00 23.53 229 ARG A C 1
ATOM 1815 O O . ARG A 1 229 ? -3.657 39.273 -10.095 1.00 23.53 229 ARG A O 1
ATOM 1822 N N . VAL A 1 230 ? -5.021 38.876 -11.844 1.00 27.70 230 VAL A N 1
ATOM 1823 C CA . VAL A 1 230 ? -5.418 37.500 -11.515 1.00 27.70 230 VAL A CA 1
ATOM 1824 C C . VAL A 1 230 ? -4.217 36.571 -11.761 1.00 27.70 230 VAL A C 1
ATOM 1826 O O . VAL A 1 230 ? -3.660 36.635 -12.860 1.00 27.70 230 VAL A O 1
ATOM 1829 N N . PRO A 1 231 ? -3.784 35.720 -10.811 1.00 26.11 231 PRO A N 1
ATOM 1830 C CA . PRO A 1 231 ? -2.810 34.675 -11.107 1.00 26.11 231 PRO A CA 1
ATOM 1831 C C . PRO A 1 231 ? -3.515 33.495 -11.783 1.00 26.11 231 PRO A C 1
ATOM 1833 O O . PRO A 1 231 ? -4.393 32.869 -11.193 1.00 26.11 231 PRO A O 1
ATOM 1836 N N . GLY A 1 232 ? -3.135 33.226 -13.033 1.00 23.06 232 GLY A N 1
ATOM 1837 C CA . GLY A 1 232 ? -3.451 31.984 -13.733 1.00 23.06 232 GLY A CA 1
ATOM 1838 C C . GLY A 1 232 ? -2.660 30.803 -13.167 1.00 23.06 232 GLY A C 1
ATOM 1839 O O . GLY A 1 232 ? -1.575 30.976 -12.609 1.00 23.06 232 GLY A O 1
ATOM 1840 N N . GLU A 1 233 ? -3.236 29.613 -13.312 1.00 24.34 233 GLU A N 1
ATOM 1841 C CA . GLU A 1 233 ? -2.660 28.326 -12.922 1.00 24.34 233 GLU A CA 1
ATOM 1842 C C . GLU A 1 233 ? -1.283 28.097 -13.566 1.00 24.34 233 GLU A C 1
ATOM 1844 O O . GLU A 1 233 ? -1.104 28.267 -14.773 1.00 24.34 233 GLU A O 1
ATOM 1849 N N . VAL A 1 234 ? -0.306 27.684 -12.753 1.00 29.02 234 VAL A N 1
ATOM 1850 C CA . VAL A 1 234 ? 1.024 27.257 -13.210 1.00 29.02 234 VAL A CA 1
ATOM 1851 C C . VAL A 1 234 ? 1.057 25.719 -13.245 1.00 29.02 234 VAL A C 1
ATOM 1853 O O . VAL A 1 234 ? 0.653 25.102 -12.257 1.00 29.02 234 VAL A O 1
ATOM 1856 N N . PRO A 1 235 ? 1.532 25.073 -14.330 1.00 26.45 235 PRO A N 1
ATOM 1857 C CA . PRO A 1 235 ? 1.580 23.612 -14.435 1.00 26.45 235 PRO A CA 1
ATOM 1858 C C . PRO A 1 235 ? 2.631 23.014 -13.482 1.00 26.45 235 PRO A C 1
ATOM 1860 O O . PRO A 1 235 ? 3.733 23.547 -13.366 1.00 26.45 235 PRO A O 1
ATOM 1863 N N . GLY A 1 236 ? 2.299 21.902 -12.817 1.00 27.23 236 GLY A N 1
ATOM 1864 C CA . GLY A 1 236 ? 3.137 21.252 -11.798 1.00 27.23 236 GLY A CA 1
ATOM 1865 C C . GLY A 1 236 ? 4.504 20.750 -12.301 1.00 27.23 236 GLY A C 1
ATOM 1866 O O . GLY A 1 236 ? 4.602 20.118 -13.352 1.00 27.23 236 GLY A O 1
ATOM 1867 N N . ASP A 1 237 ? 5.557 21.026 -11.522 1.00 32.62 237 ASP A N 1
ATOM 1868 C CA . ASP A 1 237 ? 6.977 20.733 -11.803 1.00 32.62 237 ASP A CA 1
ATOM 1869 C C . ASP A 1 237 ? 7.360 19.273 -11.401 1.00 32.62 237 ASP A C 1
ATOM 1871 O O . ASP A 1 237 ? 7.018 18.839 -10.296 1.00 32.62 237 ASP A O 1
ATOM 1875 N N . PRO A 1 238 ? 8.062 18.470 -12.238 1.00 37.53 238 PRO A N 1
ATOM 1876 C CA . PRO A 1 238 ? 8.003 17.003 -12.212 1.00 37.53 238 PRO A CA 1
ATOM 1877 C C . PRO A 1 238 ? 9.197 16.291 -11.538 1.00 37.53 238 PRO A C 1
ATOM 1879 O O . PRO A 1 238 ? 9.792 15.371 -12.103 1.00 37.53 238 PRO A O 1
ATOM 1882 N N . ALA A 1 239 ? 9.542 16.653 -10.303 1.00 37.75 239 ALA A N 1
ATOM 1883 C CA . ALA A 1 239 ? 10.555 15.933 -9.515 1.00 37.75 239 ALA A CA 1
ATOM 1884 C C . ALA A 1 239 ? 9.959 15.463 -8.178 1.00 37.75 239 ALA A C 1
ATOM 1886 O O . ALA A 1 239 ? 10.174 16.093 -7.150 1.00 37.75 239 ALA A O 1
ATOM 1887 N N . LEU A 1 240 ? 9.162 14.389 -8.196 1.00 47.84 240 LEU A N 1
ATOM 1888 C CA . LEU A 1 240 ? 8.160 14.103 -7.159 1.00 47.84 240 LEU A CA 1
ATOM 1889 C C . LEU A 1 240 ? 8.334 12.717 -6.501 1.00 47.84 240 LEU A C 1
ATOM 1891 O O . LEU A 1 240 ? 7.481 11.857 -6.599 1.00 47.84 240 LEU A O 1
ATOM 1895 N N . GLN A 1 241 ? 9.426 12.461 -5.787 1.00 41.62 241 GLN A N 1
ATOM 1896 C CA . GLN A 1 241 ? 9.351 11.449 -4.715 1.00 41.62 241 GLN A CA 1
ATOM 1897 C C . GLN A 1 241 ? 10.253 11.845 -3.554 1.00 41.62 241 GLN A C 1
ATOM 1899 O O . GLN A 1 241 ? 9.767 12.006 -2.441 1.00 41.62 241 GLN A O 1
ATOM 1904 N N . VAL A 1 242 ? 11.506 12.220 -3.827 1.00 41.16 242 VAL A N 1
ATOM 1905 C CA . VAL A 1 242 ? 12.399 12.787 -2.798 1.00 41.16 242 VAL A CA 1
ATOM 1906 C C . VAL A 1 242 ? 12.032 14.232 -2.431 1.00 41.16 242 VAL A C 1
ATOM 1908 O O . VAL A 1 242 ? 12.024 14.570 -1.251 1.00 41.16 242 VAL A O 1
ATOM 1911 N N . ARG A 1 243 ? 11.664 15.095 -3.394 1.00 39.44 243 ARG A N 1
ATOM 1912 C CA . ARG A 1 243 ? 11.254 16.481 -3.074 1.00 39.44 243 ARG A CA 1
ATOM 1913 C C . ARG A 1 243 ? 9.886 16.555 -2.403 1.00 39.44 243 ARG A C 1
ATOM 1915 O O . ARG A 1 243 ? 9.701 17.400 -1.544 1.00 39.44 243 ARG A O 1
ATOM 1922 N N . GLU A 1 244 ? 8.952 15.667 -2.733 1.00 38.22 244 GLU A N 1
ATOM 1923 C CA . GLU A 1 244 ? 7.645 15.632 -2.063 1.00 38.22 244 GLU A CA 1
ATOM 1924 C C . GLU A 1 244 ? 7.757 15.117 -0.614 1.00 38.22 244 GLU A C 1
ATOM 1926 O O . GLU A 1 244 ? 7.041 15.590 0.267 1.00 38.22 244 GLU A O 1
ATOM 1931 N N . LEU A 1 245 ? 8.708 14.210 -0.347 1.00 36.81 245 LEU A N 1
ATOM 1932 C CA . LEU A 1 245 ? 9.067 13.774 1.009 1.00 36.81 245 LEU A CA 1
ATOM 1933 C C . LEU A 1 245 ? 9.842 14.850 1.791 1.00 36.81 245 LEU A C 1
ATOM 1935 O O . LEU A 1 245 ? 9.663 14.956 2.998 1.00 36.81 245 LEU A O 1
ATOM 1939 N N . ALA A 1 246 ? 10.666 15.664 1.120 1.00 32.91 246 ALA A N 1
ATOM 1940 C CA . ALA A 1 246 ? 11.490 16.694 1.762 1.00 32.91 246 ALA A CA 1
ATOM 1941 C C . ALA A 1 246 ? 10.829 18.087 1.883 1.00 32.91 246 ALA A C 1
ATOM 1943 O O . ALA A 1 246 ? 11.275 18.882 2.708 1.00 32.91 246 ALA A O 1
ATOM 1944 N N . ALA A 1 247 ? 9.804 18.416 1.083 1.00 34.41 247 ALA A N 1
ATOM 1945 C CA . ALA A 1 247 ? 9.265 19.781 0.970 1.00 34.41 247 ALA A CA 1
ATOM 1946 C C . ALA A 1 247 ? 7.784 19.962 1.365 1.00 34.41 247 ALA A C 1
ATOM 1948 O O . ALA A 1 247 ? 7.317 21.098 1.379 1.00 34.41 247 ALA A O 1
ATOM 1949 N N . HIS A 1 248 ? 7.022 18.912 1.696 1.00 31.97 248 HIS A N 1
ATOM 1950 C CA . HIS A 1 248 ? 5.589 19.069 2.000 1.00 31.97 248 HIS A CA 1
ATOM 1951 C C . HIS A 1 248 ? 5.328 19.238 3.520 1.00 31.97 248 HIS A C 1
ATOM 1953 O O . HIS A 1 248 ? 5.963 18.548 4.322 1.00 31.97 248 HIS A O 1
ATOM 1959 N N . PRO A 1 249 ? 4.370 20.082 3.982 1.00 32.59 249 PRO A N 1
ATOM 1960 C CA . PRO A 1 249 ? 4.306 20.602 5.358 1.00 32.59 249 PRO A CA 1
ATOM 1961 C C . PRO A 1 249 ? 3.976 19.595 6.464 1.00 32.59 249 PRO A C 1
ATOM 1963 O O . PRO A 1 249 ? 3.700 20.004 7.585 1.00 32.59 249 PRO A O 1
ATOM 1966 N N . SER A 1 250 ? 3.981 18.288 6.212 1.00 32.94 250 SER A N 1
ATOM 1967 C CA . SER A 1 250 ? 3.706 17.286 7.249 1.00 32.94 250 SER A CA 1
ATOM 1968 C C . SER A 1 250 ? 4.739 17.333 8.389 1.00 32.94 250 SER A C 1
ATOM 1970 O O . SER A 1 250 ? 4.363 17.104 9.538 1.00 32.94 250 SER A O 1
ATOM 1972 N N . CYS A 1 251 ? 5.988 17.741 8.110 1.00 30.30 251 CYS A N 1
ATOM 1973 C CA . CYS A 1 251 ? 6.982 18.075 9.142 1.00 30.30 251 CYS A CA 1
ATOM 1974 C C . CYS A 1 251 ? 6.761 19.465 9.770 1.00 30.30 251 CYS A C 1
ATOM 1976 O O . CYS A 1 251 ? 7.039 19.654 10.953 1.00 30.30 251 CYS A O 1
ATOM 1978 N N . HIS A 1 252 ? 6.233 20.434 9.015 1.00 29.58 252 HIS A N 1
ATOM 1979 C CA . HIS A 1 252 ? 6.053 21.816 9.479 1.00 29.58 252 HIS A CA 1
ATOM 1980 C C . HIS A 1 252 ? 4.760 22.047 10.279 1.00 29.58 252 HIS A C 1
ATOM 1982 O O . HIS A 1 252 ? 4.736 22.907 11.156 1.00 29.58 252 HIS A O 1
ATOM 1988 N N . LEU A 1 253 ? 3.692 21.275 10.046 1.00 25.61 253 LEU A N 1
ATOM 1989 C CA . LEU A 1 253 ? 2.381 21.512 10.665 1.00 25.61 253 LEU A CA 1
ATOM 1990 C C . LEU A 1 253 ? 2.231 20.913 12.075 1.00 25.61 253 LEU A C 1
ATOM 1992 O O . LEU A 1 253 ? 1.286 21.266 12.778 1.00 25.61 253 LEU A O 1
ATOM 1996 N N . ARG A 1 254 ? 3.124 20.006 12.508 1.00 32.84 254 ARG A N 1
ATOM 1997 C CA . ARG A 1 254 ? 3.010 19.315 13.814 1.00 32.84 254 ARG A CA 1
ATOM 1998 C C . ARG A 1 254 ? 3.898 19.861 14.929 1.00 32.84 254 ARG A C 1
ATOM 2000 O O . ARG A 1 254 ? 3.763 19.417 16.066 1.00 32.84 254 ARG A O 1
ATOM 2007 N N . LEU A 1 255 ? 4.760 20.837 14.659 1.00 28.38 255 LEU A N 1
ATOM 2008 C CA . LEU A 1 255 ? 5.638 21.416 15.673 1.00 28.38 255 LEU A CA 1
ATOM 2009 C C . LEU A 1 255 ? 5.455 22.935 15.700 1.00 28.38 255 LEU A C 1
ATOM 2011 O O . LEU A 1 255 ? 6.213 23.679 15.092 1.00 28.38 255 LEU A O 1
ATOM 2015 N N . ARG A 1 256 ? 4.450 23.419 16.443 1.00 26.95 256 ARG A N 1
ATOM 2016 C CA . ARG A 1 256 ? 4.520 24.783 16.990 1.00 26.95 256 ARG A CA 1
ATOM 2017 C C . ARG A 1 256 ? 5.622 24.784 18.058 1.00 26.95 256 ARG A C 1
ATOM 2019 O O . ARG A 1 256 ? 5.369 24.478 19.216 1.00 26.95 256 ARG A O 1
ATOM 2026 N N . GLY A 1 257 ? 6.852 25.038 17.622 1.00 30.28 257 GLY A N 1
ATOM 2027 C CA . GLY A 1 257 ? 8.089 25.053 18.406 1.00 30.28 257 GLY A CA 1
ATOM 2028 C C . GLY A 1 257 ? 9.299 25.147 17.464 1.00 30.28 257 GLY A C 1
ATOM 2029 O O . GLY A 1 257 ? 9.130 24.916 16.266 1.00 30.28 257 GLY A O 1
ATOM 2030 N N . PRO A 1 258 ? 10.502 25.514 17.948 1.00 26.78 258 PRO A N 1
ATOM 2031 C CA . PRO A 1 258 ? 11.697 25.545 17.105 1.00 26.78 258 PRO A CA 1
ATOM 2032 C C . PRO A 1 258 ? 11.879 24.194 16.401 1.00 26.78 258 PRO A C 1
ATOM 2034 O O . PRO A 1 258 ? 11.622 23.148 17.004 1.00 26.78 258 PRO A O 1
ATOM 2037 N N . LEU A 1 259 ? 12.278 24.238 15.122 1.00 30.58 259 LEU A N 1
ATOM 2038 C CA . LEU A 1 259 ? 12.579 23.065 14.296 1.00 30.58 259 LEU A CA 1
ATOM 2039 C C . LEU A 1 259 ? 13.342 22.041 15.141 1.00 30.58 259 LEU A C 1
ATOM 2041 O O . LEU A 1 259 ? 14.435 22.337 15.631 1.00 30.58 259 LEU A O 1
ATOM 2045 N N . LYS A 1 260 ? 12.766 20.847 15.340 1.00 33.53 260 LYS A N 1
ATOM 2046 C CA . LYS A 1 260 ? 13.547 19.734 15.886 1.00 33.53 260 LYS A CA 1
ATOM 2047 C C . LYS A 1 260 ? 14.769 19.557 14.974 1.00 33.53 260 LYS A C 1
ATOM 2049 O O . LYS A 1 260 ? 14.600 19.627 13.754 1.00 33.53 260 LYS A O 1
ATOM 2054 N N . PRO A 1 261 ? 15.976 19.363 15.531 1.00 32.91 261 PRO A N 1
ATOM 2055 C CA . PRO A 1 261 ? 17.143 19.068 14.713 1.00 32.91 261 PRO A CA 1
ATOM 2056 C C . PRO A 1 261 ? 16.834 17.858 13.818 1.00 32.91 261 PRO A C 1
ATOM 2058 O O . PRO A 1 261 ? 16.092 16.971 14.259 1.00 32.91 261 PRO A O 1
ATOM 2061 N N . PRO A 1 262 ? 17.354 17.824 12.574 1.00 38.12 262 PRO A N 1
ATOM 2062 C CA . PRO A 1 262 ? 17.172 16.673 11.701 1.00 38.12 262 PRO A CA 1
ATOM 2063 C C . PRO A 1 262 ? 17.589 15.397 12.444 1.00 38.12 262 PRO A C 1
ATOM 2065 O O . PRO A 1 262 ? 18.508 15.454 13.274 1.00 38.12 262 PRO A O 1
ATOM 2068 N N . PRO A 1 263 ? 16.927 14.256 12.184 1.00 35.47 263 PRO A N 1
ATOM 2069 C CA . PRO A 1 263 ? 17.355 12.993 12.756 1.00 35.47 263 PRO A CA 1
ATOM 2070 C C . PRO A 1 263 ? 18.852 12.795 12.466 1.00 35.47 263 PRO A C 1
ATOM 2072 O O . PRO A 1 263 ? 19.255 12.960 11.314 1.00 35.47 263 PRO A O 1
ATOM 2075 N N . PRO A 1 264 ? 19.714 12.447 13.442 1.00 39.56 264 PRO A N 1
ATOM 2076 C CA . PRO A 1 264 ? 21.124 12.138 13.194 1.00 39.56 264 PRO A CA 1
ATOM 2077 C C . PRO A 1 264 ? 21.354 10.968 12.220 1.00 39.56 264 PRO A C 1
ATOM 2079 O O . PRO A 1 264 ? 22.500 10.688 11.887 1.00 39.56 264 PRO A O 1
ATOM 2082 N N . ALA A 1 265 ? 20.293 10.312 11.731 1.00 35.84 265 ALA A N 1
ATOM 2083 C CA . ALA A 1 265 ? 20.321 9.415 10.574 1.00 35.84 265 ALA A CA 1
ATOM 2084 C C . ALA A 1 265 ? 20.529 10.140 9.225 1.00 35.84 265 ALA A C 1
ATOM 2086 O O . ALA A 1 265 ? 20.874 9.495 8.238 1.00 35.84 265 ALA A O 1
ATOM 2087 N N . VAL A 1 266 ? 20.396 11.471 9.190 1.00 35.44 266 VAL A N 1
ATOM 2088 C CA . VAL A 1 266 ? 20.790 12.333 8.067 1.00 35.44 266 VAL A CA 1
ATOM 2089 C C . VAL A 1 266 ? 21.938 13.249 8.514 1.00 35.44 266 VAL A C 1
ATOM 2091 O O . VAL A 1 266 ? 21.764 14.466 8.613 1.00 35.44 266 VAL A O 1
ATOM 2094 N N . PRO A 1 267 ? 23.140 12.726 8.820 1.00 29.02 267 PRO A N 1
ATOM 2095 C CA . PRO A 1 267 ? 24.299 13.584 8.786 1.00 29.02 267 PRO A CA 1
ATOM 2096 C C . PRO A 1 267 ? 24.558 13.906 7.315 1.00 29.02 267 PRO A C 1
ATOM 2098 O O . PRO A 1 267 ? 24.550 13.031 6.448 1.00 29.02 267 PRO A O 1
ATOM 2101 N N . VAL A 1 268 ? 24.773 15.191 7.055 1.00 30.72 268 VAL A N 1
ATOM 2102 C CA . VAL A 1 268 ? 25.498 15.717 5.901 1.00 30.72 268 VAL A CA 1
ATOM 2103 C C . VAL A 1 268 ? 26.453 14.653 5.344 1.00 30.72 268 VAL A C 1
ATOM 2105 O O . VAL A 1 268 ? 27.282 14.118 6.083 1.00 30.72 268 VAL A O 1
ATOM 2108 N N . LEU A 1 269 ? 26.310 14.345 4.051 1.00 30.22 269 LEU A N 1
ATOM 2109 C CA . LEU A 1 269 ? 27.242 13.564 3.232 1.00 30.22 269 LEU A CA 1
ATOM 2110 C C . LEU A 1 269 ? 28.636 14.221 3.256 1.00 30.22 269 LEU A C 1
ATOM 2112 O O . LEU A 1 269 ? 29.073 14.866 2.311 1.00 30.22 269 LEU A O 1
ATOM 2116 N N . THR A 1 270 ? 29.332 14.068 4.373 1.00 27.61 270 THR A N 1
ATOM 2117 C CA . THR A 1 270 ? 30.729 14.429 4.608 1.00 27.61 270 THR A CA 1
ATOM 2118 C C . THR A 1 270 ? 31.375 13.307 5.410 1.00 27.61 270 THR A C 1
ATOM 2120 O O . THR A 1 270 ? 31.927 13.510 6.483 1.00 27.61 270 THR A O 1
ATOM 2123 N N . LEU A 1 271 ? 31.285 12.090 4.882 1.00 24.12 271 LEU A N 1
ATOM 2124 C CA . LEU A 1 271 ? 32.214 11.000 5.164 1.00 24.12 271 LEU A CA 1
ATOM 2125 C C . LEU A 1 271 ? 32.634 10.424 3.805 1.00 24.12 271 LEU A C 1
ATOM 2127 O O . LEU A 1 271 ? 31.808 10.385 2.890 1.00 24.12 271 LEU A O 1
ATOM 2131 N N . PRO A 1 272 ? 33.919 10.075 3.621 1.00 27.30 272 PRO A N 1
ATOM 2132 C CA . PRO A 1 272 ? 34.477 9.796 2.306 1.00 27.30 272 PRO A CA 1
ATOM 2133 C C . PRO A 1 272 ? 33.750 8.608 1.676 1.00 27.30 272 PRO A C 1
ATOM 2135 O O . PRO A 1 272 ? 33.762 7.501 2.209 1.00 27.30 272 PRO A O 1
ATOM 2138 N N . LEU A 1 273 ? 33.100 8.874 0.541 1.00 31.66 273 LEU A N 1
ATOM 2139 C CA . LEU A 1 273 ? 32.512 7.876 -0.343 1.00 31.66 273 LEU A CA 1
ATOM 2140 C C . LEU A 1 273 ? 33.597 6.852 -0.707 1.00 31.66 273 LEU A C 1
ATOM 2142 O O . LEU A 1 273 ? 34.510 7.160 -1.475 1.00 31.66 273 LEU A O 1
ATOM 2146 N N . PHE A 1 274 ? 33.492 5.641 -0.168 1.00 30.14 274 PHE A N 1
ATOM 2147 C CA . PHE A 1 274 ? 34.173 4.480 -0.723 1.00 30.14 274 PHE A CA 1
ATOM 2148 C C . PHE A 1 274 ? 33.252 3.895 -1.787 1.00 30.14 274 PHE A C 1
ATOM 2150 O O . PHE A 1 274 ? 32.172 3.396 -1.474 1.00 30.14 274 PHE A O 1
ATOM 2157 N N . PHE A 1 275 ? 33.658 4.006 -3.048 1.00 31.84 275 PHE A N 1
ATOM 2158 C CA . PHE A 1 275 ? 32.961 3.385 -4.169 1.00 31.84 275 PHE A CA 1
ATOM 2159 C C . PHE A 1 275 ? 33.678 2.082 -4.527 1.00 31.84 275 PHE A C 1
ATOM 2161 O O . PHE A 1 275 ? 34.903 2.072 -4.679 1.00 31.84 275 PHE A O 1
ATOM 2168 N N . LEU A 1 276 ? 32.917 0.991 -4.652 1.00 26.62 276 LEU A N 1
ATOM 2169 C CA . LEU A 1 276 ? 33.398 -0.246 -5.259 1.00 26.62 276 LEU A CA 1
ATOM 2170 C C . LEU A 1 276 ? 33.091 -0.169 -6.755 1.00 26.62 276 LEU A C 1
ATOM 2172 O O . LEU A 1 276 ? 31.924 -0.164 -7.145 1.00 26.62 276 LEU A O 1
ATOM 2176 N N . PHE A 1 277 ? 34.129 -0.106 -7.582 1.00 28.62 277 PHE A N 1
ATOM 2177 C CA . PHE A 1 277 ? 34.004 -0.249 -9.029 1.00 28.62 277 PHE A CA 1
ATOM 2178 C C . PHE A 1 277 ? 34.941 -1.381 -9.450 1.00 28.62 277 PHE A C 1
ATOM 2180 O O . PHE A 1 277 ? 36.122 -1.364 -9.109 1.00 28.62 277 PHE A O 1
ATOM 2187 N N . ASP A 1 278 ? 34.385 -2.406 -10.093 1.00 29.64 278 ASP A N 1
ATOM 2188 C CA . ASP A 1 278 ? 35.121 -3.563 -10.622 1.00 29.64 278 ASP A CA 1
ATOM 2189 C C . ASP A 1 278 ? 36.043 -4.274 -9.600 1.00 29.64 278 ASP A C 1
ATOM 2191 O O . ASP A 1 278 ? 37.202 -4.596 -9.854 1.00 29.64 278 ASP A O 1
ATOM 2195 N N . GLY A 1 279 ? 35.535 -4.472 -8.376 1.00 32.06 279 GLY A N 1
ATOM 2196 C CA . GLY A 1 279 ? 36.234 -5.201 -7.309 1.00 32.06 279 GLY A CA 1
ATOM 2197 C C . GLY A 1 279 ? 37.362 -4.435 -6.606 1.00 32.06 279 GLY A C 1
ATOM 2198 O O . GLY A 1 279 ? 38.089 -5.037 -5.815 1.00 32.06 279 GLY A O 1
ATOM 2199 N N . ARG A 1 280 ? 37.516 -3.124 -6.846 1.00 34.12 280 ARG A N 1
ATOM 2200 C CA . ARG A 1 280 ? 38.596 -2.307 -6.263 1.00 34.12 280 ARG A CA 1
ATOM 2201 C C . ARG A 1 280 ? 38.066 -1.147 -5.421 1.00 34.12 280 ARG A C 1
ATOM 2203 O O . ARG A 1 280 ? 37.041 -0.546 -5.740 1.00 34.12 280 ARG A O 1
ATOM 2210 N N . LEU A 1 281 ? 38.766 -0.857 -4.319 1.00 36.62 281 LEU A N 1
ATOM 2211 C CA . LEU A 1 281 ? 38.397 0.170 -3.338 1.00 36.62 281 LEU A CA 1
ATOM 2212 C C . LEU A 1 281 ? 39.049 1.512 -3.716 1.00 36.62 281 LEU A C 1
ATOM 2214 O O . LEU A 1 281 ? 40.269 1.669 -3.609 1.00 36.62 281 LEU A O 1
ATOM 2218 N N . LEU A 1 282 ? 38.244 2.483 -4.151 1.00 36.75 282 LEU A N 1
ATOM 2219 C CA . LEU A 1 282 ? 38.710 3.825 -4.515 1.00 36.75 282 LEU A CA 1
ATOM 2220 C C . LEU A 1 282 ? 38.378 4.833 -3.406 1.00 36.75 282 LEU A C 1
ATOM 2222 O O . LEU A 1 282 ? 37.284 4.816 -2.842 1.00 36.75 282 LEU A O 1
ATOM 2226 N N . THR A 1 283 ? 39.320 5.732 -3.115 1.00 32.75 283 THR A N 1
ATOM 2227 C CA . THR A 1 283 ? 39.132 6.879 -2.217 1.00 32.75 283 THR A CA 1
ATOM 2228 C C . THR A 1 283 ? 39.297 8.191 -2.977 1.00 32.75 283 THR A C 1
ATOM 2230 O O . THR A 1 283 ? 40.095 8.303 -3.915 1.00 32.75 283 THR A O 1
ATOM 2233 N N . ARG A 1 284 ? 38.522 9.201 -2.582 1.00 34.56 284 ARG A N 1
ATOM 2234 C CA . ARG A 1 284 ? 38.543 10.532 -3.190 1.00 34.56 284 ARG A CA 1
ATOM 2235 C C . ARG A 1 284 ? 39.630 11.384 -2.537 1.00 34.56 284 ARG A C 1
ATOM 2237 O O . ARG A 1 284 ? 39.589 11.626 -1.334 1.00 34.56 284 ARG A O 1
ATOM 2244 N N . VAL A 1 285 ? 40.571 11.884 -3.338 1.00 38.00 285 VAL A N 1
ATOM 2245 C CA . VAL A 1 285 ? 41.608 12.827 -2.889 1.00 38.00 285 VAL A CA 1
ATOM 2246 C C . VAL A 1 285 ? 41.529 14.073 -3.771 1.00 38.00 285 VAL A C 1
ATOM 2248 O O . VAL A 1 285 ? 41.988 14.075 -4.912 1.00 38.00 285 VAL A O 1
ATOM 2251 N N . GLY A 1 286 ? 40.907 15.136 -3.256 1.00 49.84 286 GLY A N 1
ATOM 2252 C CA . GLY A 1 286 ? 40.654 16.365 -4.016 1.00 49.84 286 GLY A CA 1
ATOM 2253 C C . GLY A 1 286 ? 39.645 16.164 -5.158 1.00 49.84 286 GLY A C 1
ATOM 2254 O O . GLY A 1 286 ? 38.556 15.622 -4.947 1.00 49.84 286 GLY A O 1
ATOM 2255 N N . TRP A 1 287 ? 40.006 16.612 -6.366 1.00 33.34 287 TRP A N 1
ATOM 2256 C CA . TRP A 1 287 ? 39.179 16.516 -7.581 1.00 33.34 287 TRP A CA 1
ATOM 2257 C C . TRP A 1 287 ? 39.410 15.225 -8.396 1.00 33.34 287 TRP A C 1
ATOM 2259 O O . TRP A 1 287 ? 38.853 15.091 -9.479 1.00 33.34 287 TRP A O 1
ATOM 2269 N N . GLY A 1 288 ? 40.204 14.272 -7.889 1.00 28.17 288 GLY A N 1
ATOM 2270 C CA . GLY A 1 288 ? 40.493 12.993 -8.554 1.00 28.17 288 GLY A CA 1
ATOM 2271 C C . GLY A 1 288 ? 40.273 11.763 -7.661 1.00 28.17 288 GLY A C 1
ATOM 2272 O O . GLY A 1 288 ? 40.196 11.866 -6.432 1.00 28.17 288 GLY A O 1
ATOM 2273 N N . TRP A 1 289 ? 40.190 10.588 -8.292 1.00 42.28 289 TRP A N 1
ATOM 2274 C CA . TRP A 1 289 ? 40.025 9.283 -7.637 1.00 42.28 289 TRP A CA 1
ATOM 2275 C C . TRP A 1 289 ? 41.353 8.528 -7.563 1.00 42.28 289 TRP A C 1
ATOM 2277 O O . TRP A 1 289 ? 42.140 8.566 -8.508 1.00 42.28 289 TRP A O 1
ATOM 2287 N N . ARG A 1 290 ? 41.611 7.844 -6.441 1.00 41.84 290 ARG A N 1
ATOM 2288 C CA . ARG A 1 290 ? 42.844 7.074 -6.226 1.00 41.84 290 ARG A CA 1
ATOM 2289 C C . ARG A 1 290 ? 42.541 5.714 -5.591 1.00 41.84 290 ARG A C 1
ATOM 2291 O O . ARG A 1 290 ? 41.672 5.604 -4.731 1.00 41.84 290 ARG A O 1
ATOM 2298 N N . GLU A 1 291 ? 43.262 4.683 -6.012 1.00 42.00 291 GLU A N 1
ATOM 2299 C CA . GLU A 1 291 ? 43.117 3.300 -5.536 1.00 42.00 291 GLU A CA 1
ATOM 2300 C C . GLU A 1 291 ? 43.829 3.095 -4.195 1.00 42.00 291 GLU A C 1
ATOM 2302 O O . GLU A 1 291 ? 44.972 3.527 -4.014 1.00 42.00 291 GLU A O 1
ATOM 2307 N N . LEU A 1 292 ? 43.158 2.460 -3.227 1.00 39.50 292 LEU A N 1
ATOM 2308 C CA . LEU A 1 292 ? 43.783 2.132 -1.946 1.00 39.50 292 LEU A CA 1
ATOM 2309 C C . LEU A 1 292 ? 44.787 0.986 -2.140 1.00 39.50 292 LEU A C 1
ATOM 2311 O O . LEU A 1 292 ? 44.390 -0.167 -2.281 1.00 39.50 292 LEU A O 1
ATOM 2315 N N . GLY A 1 293 ? 46.090 1.291 -2.098 1.00 43.88 293 GLY A N 1
ATOM 2316 C CA . GLY A 1 293 ? 47.135 0.257 -2.049 1.00 43.88 293 GLY A CA 1
ATOM 2317 C C . GLY A 1 293 ? 48.503 0.622 -2.626 1.00 43.88 293 GLY A C 1
ATOM 2318 O O . GLY A 1 293 ? 49.483 -0.036 -2.282 1.00 43.88 293 GLY A O 1
ATOM 2319 N N . GLN A 1 294 ? 48.633 1.673 -3.442 1.00 38.12 294 GLN A N 1
ATOM 2320 C CA . GLN A 1 294 ? 49.952 2.090 -3.936 1.00 38.12 294 GLN A CA 1
ATOM 2321 C C . GLN A 1 294 ? 50.650 3.032 -2.944 1.00 38.12 294 GLN A C 1
ATOM 2323 O O . GLN A 1 294 ? 50.265 4.187 -2.773 1.00 38.12 294 GLN A O 1
ATOM 2328 N N . ARG A 1 295 ? 51.704 2.538 -2.280 1.00 35.09 295 ARG A N 1
ATOM 2329 C CA . ARG A 1 295 ? 52.680 3.383 -1.576 1.00 35.09 295 ARG A CA 1
ATOM 2330 C C . ARG A 1 295 ? 53.638 3.993 -2.603 1.00 35.09 295 ARG A C 1
ATOM 2332 O O . ARG A 1 295 ? 54.493 3.283 -3.121 1.00 35.09 295 ARG A O 1
ATOM 2339 N N . GLU A 1 296 ? 53.556 5.298 -2.842 1.00 38.38 296 GLU A N 1
ATOM 2340 C CA . GLU A 1 296 ? 54.670 6.037 -3.449 1.00 38.38 296 GLU A CA 1
ATOM 2341 C C . GLU A 1 296 ? 55.802 6.177 -2.419 1.00 38.38 296 GLU A C 1
ATOM 2343 O O . GLU A 1 296 ? 55.621 6.710 -1.319 1.00 38.38 296 GLU A O 1
ATOM 2348 N N . GLY A 1 297 ? 56.982 5.657 -2.762 1.00 37.34 297 GLY A N 1
ATOM 2349 C CA . GLY A 1 297 ? 58.204 5.867 -1.997 1.00 37.34 297 GLY A CA 1
ATOM 2350 C C . GLY A 1 297 ? 58.605 7.341 -2.032 1.00 37.34 297 GLY A C 1
ATOM 2351 O O . GLY A 1 297 ? 58.773 7.919 -3.102 1.00 37.34 297 GLY A O 1
ATOM 2352 N N . ARG A 1 298 ? 58.780 7.959 -0.859 1.00 32.84 298 ARG A N 1
ATOM 2353 C CA . ARG A 1 298 ? 59.376 9.299 -0.761 1.00 32.84 298 ARG A CA 1
ATOM 2354 C C . ARG A 1 298 ? 60.827 9.265 -1.264 1.00 32.84 298 ARG A C 1
ATOM 2356 O O . ARG A 1 298 ? 61.576 8.384 -0.834 1.00 32.84 298 ARG A O 1
ATOM 2363 N N . PRO A 1 299 ? 61.270 10.237 -2.080 1.00 36.31 299 PRO A N 1
ATOM 2364 C CA . PRO A 1 299 ? 62.683 10.385 -2.383 1.00 36.31 299 PRO A CA 1
ATOM 2365 C C . PRO A 1 299 ? 63.418 10.902 -1.138 1.00 36.31 299 PRO A C 1
ATOM 2367 O O . PRO A 1 299 ? 62.955 11.814 -0.450 1.00 36.31 299 PRO A O 1
ATOM 2370 N N . LYS A 1 300 ? 64.572 10.296 -0.838 1.00 40.94 300 LYS A N 1
ATOM 2371 C CA . LYS A 1 300 ? 65.509 10.782 0.180 1.00 40.94 300 LYS A CA 1
ATOM 2372 C C . LYS A 1 300 ? 66.044 12.148 -0.257 1.00 40.94 300 LYS A C 1
ATOM 2374 O O . LYS A 1 300 ? 66.734 12.226 -1.269 1.00 40.94 300 LYS A O 1
ATOM 2379 N N . GLN A 1 301 ? 65.776 13.202 0.510 1.00 37.12 301 GLN A N 1
ATOM 2380 C CA . GLN A 1 301 ? 66.582 14.419 0.441 1.00 37.12 301 GLN A CA 1
ATOM 2381 C C . GLN A 1 301 ? 67.792 14.238 1.355 1.00 37.12 301 GLN A C 1
ATOM 2383 O O . GLN A 1 301 ? 67.650 14.091 2.567 1.00 37.12 301 GLN A O 1
ATOM 2388 N N . GLY A 1 302 ? 68.971 14.182 0.742 1.00 38.69 302 GLY A N 1
ATOM 2389 C CA . GLY A 1 302 ? 70.241 14.372 1.421 1.00 38.69 302 GLY A CA 1
ATOM 2390 C C . GLY A 1 302 ? 70.697 15.817 1.265 1.00 38.69 302 GLY A C 1
ATOM 2391 O O . GLY A 1 302 ? 70.712 16.329 0.147 1.00 38.69 302 GLY A O 1
ATOM 2392 N N . LYS A 1 303 ? 71.056 16.445 2.380 1.00 34.50 303 LYS A N 1
ATOM 2393 C CA . LYS A 1 303 ? 72.353 17.061 2.695 1.00 34.50 303 LYS A CA 1
ATOM 2394 C C . LYS A 1 303 ? 72.223 17.780 4.029 1.00 34.50 303 LYS A C 1
ATOM 2396 O O . LYS A 1 303 ? 71.196 18.463 4.216 1.00 34.50 303 LYS A O 1
#

InterPro domains:
  IPR004327 Phosphotyrosyl phosphatase activator, PTPA [PF03095] (2-196)
  IPR004327 Phosphotyrosyl phosphatase activator, PTPA [PTHR10012] (1-196)
  IPR004327 Phosphotyrosyl phosphatase activator, PTPA [cd04087] (12-195)
  IPR037218 PTPA superfamily [SSF140984] (1-197)
  IPR043170 Phosphotyrosyl phosphatase activator, C-terminal lid domain [G3DSA:1.20.120.1150] (177-218)